Protein AF-A0A969JWC3-F1 (afdb_monomer_lite)

pLDDT: mean 72.1, std 17.72, range [30.73, 96.44]

Foldseek 3Di:
DAFLVNCVVQVDQFVLSVLVPDPQFDPWQSAQDPPPPPNNPGFTWTDGNNPDQQQEFEAEQNHGDAFPDADPVRRGTHRRRPPDHSVFFGDKDWAQPCQCVVPNDSQNRTYIYTYGDFPDAAKDKDWDWDADPPLRPFIKIKIKIKHKDADPVGIDIDMDMDMDTGDDDCVSCCVVVDQDFDQDPDVVTDGDRDDDPPDDDDDPPPDPDDDDDDDDDDDDD

Sequence (221 aa):
MITSADIQDLGAADVSEIIATLPWQSGSQTRATTFGGEGADGRNSVNLRNLGHGATLVLVNGKRQVASWYNPRGEASVNVNGLIPNIAIDRMEIVKDGASALYGSDAIAGVANFITKKDFEGFDVNYQFTTDEETQDGSANEVDLILGVQGDRGGIVASASFLERDEITIFDRYDRFGGSSVSGTGQPGRLIPRLAPGQVITWAAERIESWPTRGRSAWQR

Radius of gyration: 28.18 Å; chains: 1; bounding box: 95×50×74 Å

Structure (mmCIF, N/CA/C/O backbone):
data_AF-A0A969JWC3-F1
#
_entry.id   AF-A0A969JWC3-F1
#
loop_
_atom_site.group_PDB
_atom_site.id
_atom_site.type_symbol
_atom_site.label_atom_id
_atom_site.label_alt_id
_atom_site.label_comp_id
_atom_site.label_asym_id
_atom_site.label_entity_id
_atom_site.label_seq_id
_atom_site.pdbx_PDB_ins_code
_atom_site.Cartn_x
_atom_site.Cartn_y
_atom_site.Cartn_z
_atom_site.occupancy
_atom_site.B_iso_or_equiv
_atom_site.auth_seq_id
_atom_site.auth_comp_id
_atom_site.auth_asym_id
_atom_site.auth_atom_id
_atom_site.pdbx_PDB_model_num
ATOM 1 N N . MET A 1 1 ? -13.716 6.991 -3.517 1.00 79.69 1 MET A N 1
ATOM 2 C CA . MET A 1 1 ? -13.502 5.732 -2.782 1.00 79.69 1 MET A CA 1
ATOM 3 C C . MET A 1 1 ? -13.223 4.673 -3.821 1.00 79.69 1 MET A C 1
ATOM 5 O O . MET A 1 1 ? -13.829 4.758 -4.879 1.00 79.69 1 MET A O 1
ATOM 9 N N . ILE A 1 2 ? -12.294 3.769 -3.535 1.00 84.06 2 ILE A N 1
ATOM 10 C CA . ILE A 1 2 ? -12.018 2.582 -4.350 1.00 84.06 2 ILE A CA 1
ATOM 11 C C . ILE A 1 2 ? -12.297 1.372 -3.463 1.00 84.06 2 ILE A C 1
ATOM 13 O O . ILE A 1 2 ? -11.799 1.333 -2.338 1.00 84.06 2 ILE A O 1
ATOM 17 N N . THR A 1 3 ? -13.120 0.441 -3.932 1.00 86.44 3 THR A N 1
ATOM 18 C CA . THR A 1 3 ? -13.492 -0.788 -3.215 1.00 86.44 3 THR A CA 1
ATOM 19 C C . THR A 1 3 ? -12.593 -1.960 -3.592 1.00 86.44 3 THR A C 1
ATOM 21 O O . THR A 1 3 ? -11.905 -1.918 -4.603 1.00 86.44 3 THR A O 1
ATOM 24 N N . SER A 1 4 ? -12.612 -3.028 -2.801 1.00 82.12 4 SER A N 1
ATOM 25 C CA . SER A 1 4 ? -11.901 -4.275 -3.105 1.00 82.12 4 SER A CA 1
ATOM 26 C C . SER A 1 4 ? -12.317 -4.893 -4.441 1.00 82.12 4 SER A C 1
ATOM 28 O O . SER A 1 4 ? -11.454 -5.411 -5.141 1.00 82.12 4 SER A O 1
ATOM 30 N N . ALA A 1 5 ? -13.590 -4.781 -4.830 1.00 82.56 5 ALA A N 1
ATOM 31 C CA . ALA A 1 5 ? -14.054 -5.203 -6.151 1.00 82.56 5 ALA A CA 1
ATOM 32 C C . ALA A 1 5 ? -13.382 -4.387 -7.267 1.00 82.56 5 ALA A C 1
ATOM 34 O O . ALA A 1 5 ? -12.832 -4.968 -8.194 1.00 82.56 5 ALA A O 1
ATOM 35 N N . ASP A 1 6 ? -13.320 -3.057 -7.121 1.00 82.50 6 ASP A N 1
ATOM 36 C CA . ASP A 1 6 ? -12.621 -2.203 -8.089 1.00 82.50 6 ASP A CA 1
ATOM 37 C C . ASP A 1 6 ? -11.130 -2.564 -8.174 1.00 82.50 6 ASP A C 1
ATOM 39 O O . ASP A 1 6 ? -10.559 -2.548 -9.254 1.00 82.50 6 ASP A O 1
ATOM 43 N N . ILE A 1 7 ? -10.492 -2.896 -7.044 1.00 78.56 7 ILE A N 1
ATOM 44 C CA . ILE A 1 7 ? -9.072 -3.288 -6.982 1.00 78.56 7 ILE A CA 1
ATOM 45 C C . ILE A 1 7 ? -8.832 -4.607 -7.723 1.00 78.56 7 ILE A C 1
ATOM 47 O O . ILE A 1 7 ? -7.851 -4.725 -8.457 1.00 78.56 7 ILE A O 1
ATOM 51 N N . GLN A 1 8 ? -9.731 -5.577 -7.541 1.00 78.56 8 GLN A N 1
ATOM 52 C CA . GLN A 1 8 ? -9.686 -6.863 -8.234 1.00 78.56 8 GLN A CA 1
ATOM 53 C C . GLN A 1 8 ? -9.913 -6.697 -9.739 1.00 78.56 8 GLN A C 1
ATOM 55 O O . GLN A 1 8 ? -9.150 -7.251 -10.525 1.00 78.56 8 GLN A O 1
ATOM 60 N N . ASP A 1 9 ? -10.894 -5.884 -10.140 1.00 80.94 9 ASP A N 1
ATOM 61 C CA . ASP A 1 9 ? -11.182 -5.591 -11.550 1.00 80.94 9 ASP A CA 1
ATOM 62 C C . ASP A 1 9 ? -10.022 -4.858 -12.235 1.00 80.94 9 ASP A C 1
ATOM 64 O O . ASP A 1 9 ? -9.749 -5.070 -13.417 1.00 80.94 9 ASP A O 1
ATOM 68 N N . LEU A 1 10 ? -9.311 -4.008 -11.490 1.00 75.44 10 LEU A N 1
ATOM 69 C CA . LEU A 1 10 ? -8.128 -3.301 -11.974 1.00 75.44 10 LEU A CA 1
ATOM 70 C C . LEU A 1 10 ? -6.925 -4.234 -12.168 1.00 75.44 10 LEU A C 1
ATOM 72 O O . LEU A 1 10 ? -5.961 -3.843 -12.824 1.00 75.44 10 LEU A O 1
ATOM 76 N N . GLY A 1 11 ? -6.960 -5.437 -11.579 1.00 69.94 11 GLY A N 1
ATOM 77 C CA . GLY A 1 11 ? -5.842 -6.379 -11.574 1.00 69.94 11 GLY A CA 1
ATOM 78 C C . GLY A 1 11 ? -4.584 -5.800 -10.926 1.00 69.94 11 GLY A C 1
ATOM 79 O O . GLY A 1 11 ? -3.478 -6.208 -11.273 1.00 69.94 11 GLY A O 1
ATOM 80 N N . ALA A 1 12 ? -4.742 -4.818 -10.032 1.00 69.19 12 ALA A N 1
ATOM 81 C CA . ALA A 1 12 ? -3.625 -4.086 -9.455 1.00 69.19 12 ALA A CA 1
ATOM 82 C C . ALA A 1 12 ? -2.723 -5.032 -8.659 1.00 69.19 12 ALA A C 1
ATOM 84 O O . ALA A 1 12 ? -3.178 -5.644 -7.692 1.00 69.19 12 ALA A O 1
ATOM 85 N N . ALA A 1 13 ? -1.447 -5.107 -9.042 1.00 66.12 13 ALA A N 1
ATOM 86 C CA . ALA A 1 13 ? -0.487 -5.941 -8.324 1.00 66.12 13 ALA A CA 1
ATOM 87 C C . ALA A 1 13 ? -0.014 -5.312 -7.019 1.00 66.12 13 ALA A C 1
ATOM 89 O O . ALA A 1 13 ? 0.316 -5.988 -6.062 1.00 66.12 13 ALA A O 1
ATOM 90 N N . ASP A 1 14 ? -0.053 -3.991 -6.916 1.00 72.00 14 ASP A N 1
ATOM 91 C CA . ASP A 1 14 ? 0.322 -3.278 -5.702 1.00 72.00 14 ASP A CA 1
ATOM 92 C C . ASP A 1 14 ? -0.609 -2.080 -5.517 1.00 72.00 14 ASP A C 1
ATOM 94 O O . ASP A 1 14 ? -1.176 -1.525 -6.464 1.00 72.00 14 ASP A O 1
ATOM 98 N N . VAL A 1 15 ? -0.722 -1.631 -4.273 1.00 74.75 15 VAL A N 1
ATOM 99 C CA . VAL A 1 15 ? -1.395 -0.400 -3.878 1.00 74.75 15 VAL A CA 1
ATOM 100 C C . VAL A 1 15 ? -0.924 0.797 -4.712 1.00 74.75 15 VAL A C 1
ATOM 102 O O . VAL A 1 15 ? -1.704 1.711 -4.977 1.00 74.75 15 VAL A O 1
ATOM 105 N N . SER A 1 16 ? 0.332 0.789 -5.177 1.00 73.38 16 SER A N 1
ATOM 106 C CA . SER A 1 16 ? 0.893 1.778 -6.120 1.00 73.38 16 SER A CA 1
ATOM 107 C C . SER A 1 16 ? 0.068 1.925 -7.382 1.00 73.38 16 SER A C 1
ATOM 109 O O . SER A 1 16 ? -0.122 3.038 -7.862 1.00 73.38 16 SER A O 1
ATOM 111 N N . GLU A 1 17 ? -0.395 0.814 -7.936 1.00 74.94 17 GLU A N 1
ATOM 112 C CA . GLU A 1 17 ? -1.111 0.764 -9.199 1.00 74.94 17 GLU A CA 1
ATOM 113 C C . GLU A 1 17 ? -2.543 1.260 -9.020 1.00 74.94 17 GLU A C 1
ATOM 115 O O . GLU A 1 17 ? -3.021 2.074 -9.808 1.00 74.94 17 GLU A O 1
ATOM 120 N N . ILE A 1 18 ? -3.166 0.915 -7.890 1.00 77.88 18 ILE A N 1
ATOM 121 C CA . ILE A 1 18 ? -4.428 1.525 -7.455 1.00 77.88 18 ILE A CA 1
ATOM 122 C C . ILE A 1 18 ? -4.265 3.046 -7.355 1.00 77.88 18 ILE A C 1
ATOM 124 O O . ILE A 1 18 ? -5.074 3.803 -7.885 1.00 77.88 18 ILE A O 1
ATOM 128 N N . ILE A 1 19 ? -3.193 3.513 -6.709 1.00 78.94 19 ILE A N 1
ATOM 129 C CA . ILE A 1 19 ? -2.899 4.943 -6.595 1.00 78.94 19 ILE A CA 1
ATOM 130 C C . ILE A 1 19 ? -2.651 5.573 -7.972 1.00 78.94 19 ILE A C 1
ATOM 132 O O . ILE A 1 19 ? -3.089 6.698 -8.191 1.00 78.94 19 ILE A O 1
ATOM 136 N N . ALA A 1 20 ? -1.976 4.862 -8.882 1.00 76.38 20 ALA A N 1
ATOM 137 C CA . ALA A 1 20 ? -1.616 5.318 -10.225 1.00 76.38 20 ALA A CA 1
ATOM 138 C C . ALA A 1 20 ? -2.818 5.499 -11.167 1.00 76.38 20 ALA A C 1
ATOM 140 O O . ALA A 1 20 ? -2.718 6.200 -12.172 1.00 76.38 20 ALA A O 1
ATOM 141 N N . THR A 1 21 ? -3.941 4.844 -10.873 1.00 75.69 21 THR A N 1
ATOM 142 C CA . THR A 1 21 ? -5.172 4.979 -11.669 1.00 75.69 21 THR A CA 1
ATOM 143 C C . THR A 1 21 ? -6.070 6.114 -11.193 1.00 75.69 21 THR A C 1
ATOM 145 O O . THR A 1 21 ? -7.065 6.444 -11.842 1.00 75.69 21 THR A O 1
ATOM 148 N N . LEU A 1 22 ? -5.728 6.766 -10.080 1.00 78.38 22 LEU A N 1
ATOM 149 C CA . LEU A 1 22 ? -6.536 7.846 -9.542 1.00 78.38 22 LEU A CA 1
ATOM 150 C C . LEU A 1 22 ? -6.372 9.126 -10.372 1.00 78.38 22 LEU A C 1
ATOM 152 O O . LEU A 1 22 ? -5.276 9.676 -10.441 1.00 78.38 22 LEU A O 1
ATOM 156 N N . PRO A 1 23 ? -7.463 9.737 -10.864 1.00 73.38 23 PRO A N 1
ATOM 157 C CA . PRO A 1 23 ? -7.383 10.932 -11.715 1.00 73.38 23 PRO A CA 1
ATOM 158 C C . PRO A 1 23 ? -6.828 12.183 -11.007 1.00 73.38 23 PRO A C 1
ATOM 160 O O . PRO A 1 23 ? -6.552 13.195 -11.642 1.00 73.38 23 PRO A O 1
ATOM 163 N N . TRP A 1 24 ? -6.694 12.147 -9.680 1.00 67.88 24 TRP A N 1
ATOM 164 C CA . TRP A 1 24 ? -6.163 13.229 -8.838 1.00 67.88 24 TRP A CA 1
ATOM 165 C C . TRP A 1 24 ? -4.794 12.906 -8.223 1.00 67.88 24 TRP A C 1
ATOM 167 O O . TRP A 1 24 ? -4.250 13.726 -7.473 1.00 67.88 24 TRP A O 1
ATOM 177 N N . GLN A 1 25 ? -4.233 11.735 -8.525 1.00 74.12 25 GLN A N 1
ATOM 178 C CA . GLN A 1 25 ? -2.843 11.438 -8.219 1.00 74.12 25 GLN A CA 1
ATOM 179 C C . GLN A 1 25 ? -1.966 12.105 -9.280 1.00 74.12 25 GLN A C 1
ATOM 181 O O . GLN A 1 25 ? -2.120 11.909 -10.478 1.00 74.12 25 GLN A O 1
ATOM 186 N N . SER A 1 26 ? -1.037 12.933 -8.815 1.00 65.88 26 SER A N 1
ATOM 187 C CA . SER A 1 26 ? -0.045 13.586 -9.661 1.00 65.88 26 SER A CA 1
ATOM 188 C C . SER A 1 26 ? 1.232 13.667 -8.847 1.00 65.88 26 SER A C 1
ATOM 190 O O . SER A 1 26 ? 1.221 14.235 -7.760 1.00 65.88 26 SER A O 1
ATOM 192 N N . GLY A 1 27 ? 2.317 13.082 -9.349 1.00 61.38 27 GLY A N 1
ATOM 193 C CA . GLY A 1 27 ? 3.607 13.074 -8.652 1.00 61.38 27 GLY A CA 1
ATOM 194 C C . GLY A 1 27 ? 3.774 11.998 -7.573 1.00 61.38 27 GLY A C 1
ATOM 195 O O . GLY A 1 27 ? 4.763 12.055 -6.843 1.00 61.38 27 GLY A O 1
ATOM 196 N N . SER A 1 28 ? 2.845 11.037 -7.443 1.00 64.69 28 SER A N 1
ATOM 197 C CA . SER A 1 28 ? 3.071 9.829 -6.629 1.00 64.69 28 SER A CA 1
ATOM 198 C C . SER A 1 28 ? 4.213 9.013 -7.222 1.00 64.69 28 SER A C 1
ATOM 200 O O . SER A 1 28 ? 4.287 8.845 -8.441 1.00 64.69 28 SER A O 1
ATOM 202 N N . GLN A 1 29 ? 5.066 8.465 -6.365 1.00 64.81 29 GLN A N 1
ATOM 203 C CA . GLN A 1 29 ? 6.066 7.488 -6.782 1.00 64.81 29 GLN A CA 1
ATOM 204 C C . GLN A 1 29 ? 5.444 6.116 -6.651 1.00 64.81 29 GLN A C 1
ATOM 206 O O . GLN A 1 29 ? 5.064 5.743 -5.554 1.00 64.81 29 GLN A O 1
ATOM 211 N N . THR A 1 30 ? 5.288 5.409 -7.763 1.00 59.22 30 THR A N 1
ATOM 212 C CA . THR A 1 30 ? 4.570 4.127 -7.818 1.00 59.22 30 THR A CA 1
ATOM 213 C C . THR A 1 30 ? 5.436 2.998 -8.368 1.00 59.22 30 THR A C 1
ATOM 215 O O . THR A 1 30 ? 5.049 1.837 -8.298 1.00 59.22 30 THR A O 1
ATOM 218 N N . ARG A 1 31 ? 6.614 3.317 -8.919 1.00 59.44 31 ARG A N 1
ATOM 219 C CA . ARG A 1 31 ? 7.542 2.366 -9.542 1.00 59.44 31 ARG A CA 1
ATOM 220 C C . ARG A 1 31 ? 8.988 2.802 -9.300 1.00 59.44 31 ARG A C 1
ATOM 222 O O . ARG A 1 31 ? 9.262 3.997 -9.202 1.00 59.44 31 ARG A O 1
ATOM 229 N N . ALA A 1 32 ? 9.902 1.832 -9.241 1.00 57.94 32 ALA A N 1
ATOM 230 C CA . ALA A 1 32 ? 11.337 2.096 -9.299 1.00 57.94 32 ALA A CA 1
ATOM 231 C C . ALA A 1 32 ? 11.694 2.714 -10.658 1.00 57.94 32 ALA A C 1
ATOM 233 O O . ALA A 1 32 ? 11.134 2.335 -11.688 1.00 57.94 32 ALA A O 1
ATOM 234 N N . THR A 1 33 ? 12.619 3.670 -10.674 1.00 57.94 33 THR A N 1
ATOM 235 C CA . THR A 1 33 ? 13.067 4.312 -11.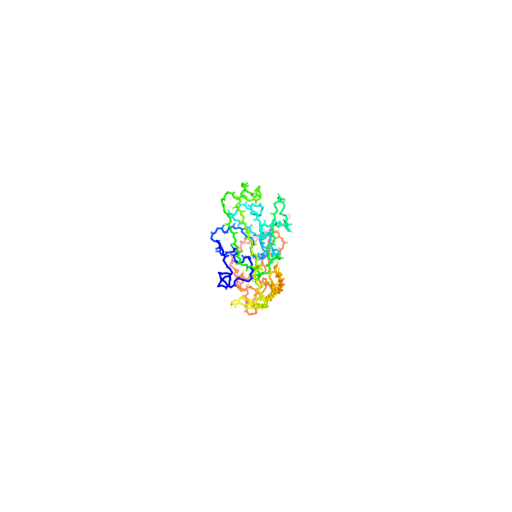916 1.00 57.94 33 THR A CA 1
ATOM 236 C C . THR A 1 33 ? 14.555 4.624 -11.834 1.00 57.94 33 THR A C 1
ATOM 238 O O . THR A 1 33 ? 14.984 5.435 -11.014 1.00 57.94 33 THR A O 1
ATOM 241 N N . THR A 1 34 ? 15.336 4.027 -12.734 1.00 50.50 34 THR A N 1
ATOM 242 C CA . THR A 1 34 ? 16.807 4.097 -12.776 1.00 50.50 34 THR A CA 1
ATOM 243 C C . THR A 1 34 ? 17.355 5.515 -12.988 1.00 50.50 34 THR A C 1
ATOM 245 O O . THR A 1 34 ? 18.485 5.803 -12.608 1.00 50.50 34 THR A O 1
ATOM 248 N N . PHE A 1 35 ? 16.552 6.433 -13.536 1.00 54.03 35 PHE A N 1
ATOM 249 C CA . PHE A 1 35 ? 16.935 7.833 -13.777 1.00 54.03 35 PHE A CA 1
ATOM 250 C C . PHE A 1 35 ? 16.063 8.841 -13.008 1.00 54.03 35 PHE A C 1
ATOM 252 O O . PHE A 1 35 ? 16.106 10.037 -13.283 1.00 54.03 35 PHE A O 1
ATOM 259 N N . GLY A 1 36 ? 15.265 8.366 -12.044 1.00 53.88 36 GLY A N 1
ATOM 260 C CA . GLY A 1 36 ? 14.250 9.171 -11.349 1.00 53.88 36 GLY A CA 1
ATOM 261 C C . GLY A 1 36 ? 14.780 10.045 -10.213 1.00 53.88 36 GLY A C 1
ATOM 262 O O . GLY A 1 36 ? 14.036 10.869 -9.689 1.00 53.88 36 GLY A O 1
ATOM 263 N N . GLY A 1 37 ? 16.049 9.883 -9.827 1.00 61.91 37 GLY A N 1
ATOM 264 C CA . GLY A 1 37 ? 16.606 10.534 -8.642 1.00 61.91 37 GLY A CA 1
ATOM 265 C C . GLY A 1 37 ? 16.005 9.964 -7.352 1.00 61.91 37 GLY A C 1
ATOM 266 O O . GLY A 1 37 ? 15.996 8.751 -7.153 1.00 61.91 37 GLY A O 1
ATOM 267 N N . GLU A 1 38 ? 15.514 10.836 -6.470 1.00 54.25 38 GLU A N 1
ATOM 268 C CA . GLU A 1 38 ? 14.783 10.466 -5.247 1.00 54.25 38 GLU A CA 1
ATOM 269 C C . GLU A 1 38 ? 13.650 9.474 -5.580 1.00 54.25 38 GLU A C 1
ATOM 271 O O . GLU A 1 38 ? 12.780 9.808 -6.377 1.00 54.25 38 GLU A O 1
ATOM 276 N N . GLY A 1 39 ? 13.634 8.268 -4.996 1.00 53.38 39 GLY A N 1
ATOM 277 C CA . GLY A 1 39 ? 12.604 7.238 -5.252 1.00 53.38 39 GLY A CA 1
ATOM 278 C C . GLY A 1 39 ? 12.950 6.183 -6.313 1.00 53.38 39 GLY A C 1
ATOM 279 O O . GLY A 1 39 ? 12.112 5.347 -6.649 1.00 53.38 39 GLY A O 1
ATOM 280 N N . ALA A 1 40 ? 14.187 6.176 -6.822 1.00 57.12 40 ALA A N 1
ATOM 281 C CA . ALA A 1 40 ? 14.701 5.147 -7.734 1.00 57.12 40 ALA A CA 1
ATOM 282 C C . ALA A 1 40 ? 14.731 3.722 -7.143 1.00 57.12 40 ALA A C 1
ATOM 284 O O . ALA A 1 40 ? 14.942 2.756 -7.867 1.00 57.12 40 ALA A O 1
ATOM 285 N N . ASP A 1 41 ? 14.513 3.583 -5.842 1.00 61.38 41 ASP A N 1
ATOM 286 C CA . ASP A 1 41 ? 14.702 2.359 -5.072 1.00 61.38 41 ASP A CA 1
ATOM 287 C C . ASP A 1 41 ? 13.405 1.566 -4.829 1.00 61.38 41 ASP A C 1
ATOM 289 O O . ASP A 1 41 ? 13.333 0.724 -3.939 1.00 61.38 41 ASP A O 1
ATOM 293 N N . GLY A 1 42 ? 12.365 1.836 -5.623 1.00 63.91 42 GLY A N 1
ATOM 294 C CA . GLY A 1 42 ? 11.119 1.063 -5.604 1.00 63.91 42 GLY A CA 1
ATOM 295 C C . GLY A 1 42 ? 10.166 1.413 -4.465 1.00 63.91 42 GLY A C 1
ATOM 296 O O . GLY A 1 42 ? 9.224 0.669 -4.205 1.00 63.91 42 GLY A O 1
ATOM 297 N N . ARG A 1 43 ? 10.371 2.551 -3.793 1.00 72.00 43 ARG A N 1
ATOM 298 C CA . ARG A 1 43 ? 9.428 3.056 -2.789 1.00 72.00 43 ARG A CA 1
ATOM 299 C C . ARG A 1 43 ? 8.146 3.544 -3.447 1.00 72.00 43 ARG A C 1
ATOM 301 O O . ARG A 1 43 ? 8.177 4.245 -4.458 1.00 72.00 43 ARG A O 1
ATOM 308 N N . ASN A 1 44 ? 7.027 3.242 -2.800 1.00 75.38 44 ASN A N 1
ATOM 309 C CA . ASN A 1 44 ? 5.721 3.683 -3.244 1.00 75.38 44 ASN A CA 1
ATOM 310 C C . ASN A 1 44 ? 5.144 4.724 -2.279 1.00 75.38 44 ASN A C 1
ATOM 312 O O . ASN A 1 44 ? 4.819 4.387 -1.144 1.00 75.38 44 ASN A O 1
ATOM 316 N N . SER A 1 45 ? 5.022 5.979 -2.705 1.00 78.25 45 SER A N 1
ATOM 317 C CA . SER A 1 45 ? 4.501 7.066 -1.870 1.00 78.25 45 SER A CA 1
ATOM 318 C C . SER A 1 45 ? 3.347 7.798 -2.545 1.00 78.25 45 SER A C 1
ATOM 320 O O . SER A 1 45 ? 3.355 8.065 -3.750 1.00 78.25 45 SER A O 1
ATOM 322 N N . VAL A 1 46 ? 2.340 8.144 -1.741 1.00 80.38 46 VAL A N 1
ATOM 323 C CA . VAL A 1 46 ? 1.155 8.869 -2.206 1.00 80.38 46 VAL A CA 1
ATOM 324 C C . VAL A 1 46 ? 1.449 10.364 -2.237 1.00 80.38 46 VAL A C 1
ATOM 326 O O . VAL A 1 46 ? 1.767 10.955 -1.211 1.00 80.38 46 VAL A O 1
ATOM 329 N N . ASN A 1 47 ? 1.277 10.990 -3.397 1.00 80.69 47 ASN A N 1
ATOM 330 C CA . ASN A 1 47 ? 1.328 12.436 -3.558 1.00 80.69 47 ASN A CA 1
ATOM 331 C C . ASN A 1 47 ? 0.114 12.888 -4.376 1.00 80.69 47 ASN A C 1
ATOM 333 O O . ASN A 1 47 ? -0.032 12.597 -5.567 1.00 80.69 47 ASN A O 1
ATOM 337 N N . LEU A 1 48 ? -0.805 13.574 -3.705 1.00 81.00 48 LEU A N 1
ATOM 338 C CA . LEU A 1 48 ? -1.998 14.120 -4.334 1.00 81.00 48 LEU A CA 1
ATOM 339 C C . LEU A 1 48 ? -1.679 15.514 -4.888 1.00 81.00 48 LEU A C 1
ATOM 341 O O . LEU A 1 48 ? -1.113 16.354 -4.193 1.00 81.00 48 LEU A O 1
ATOM 345 N N . ARG A 1 49 ? -2.074 15.785 -6.140 1.00 79.25 49 ARG A N 1
ATOM 346 C CA . ARG A 1 49 ? -1.922 17.109 -6.786 1.00 79.25 49 ARG A CA 1
ATOM 347 C C . ARG A 1 49 ? -0.476 17.642 -6.887 1.00 79.25 49 ARG A C 1
ATOM 349 O O . ARG A 1 49 ? -0.294 18.836 -7.103 1.00 79.25 49 ARG A O 1
ATOM 356 N N . ASN A 1 50 ? 0.536 16.780 -6.779 1.00 79.75 50 ASN A N 1
ATOM 357 C CA . ASN A 1 50 ? 1.956 17.123 -6.919 1.00 79.75 50 ASN A CA 1
ATOM 358 C C . ASN A 1 50 ? 2.447 18.193 -5.926 1.00 79.75 50 ASN A C 1
ATOM 360 O O . ASN A 1 50 ? 3.287 19.025 -6.262 1.00 79.75 50 ASN A O 1
ATOM 364 N N . LEU A 1 51 ? 1.909 18.188 -4.706 1.00 76.19 51 LEU A N 1
ATOM 365 C CA . LEU A 1 51 ? 2.261 19.163 -3.666 1.00 76.19 51 LEU A CA 1
ATOM 366 C C . LEU A 1 51 ? 3.462 18.732 -2.809 1.00 76.19 51 LEU A C 1
ATOM 368 O O . LEU A 1 51 ? 3.917 19.509 -1.976 1.00 76.19 51 LEU A O 1
ATOM 372 N N . GLY A 1 52 ? 3.986 17.526 -3.041 1.00 75.50 52 GLY A N 1
ATOM 373 C CA . GLY A 1 52 ? 5.186 16.993 -2.397 1.00 75.50 52 GLY A CA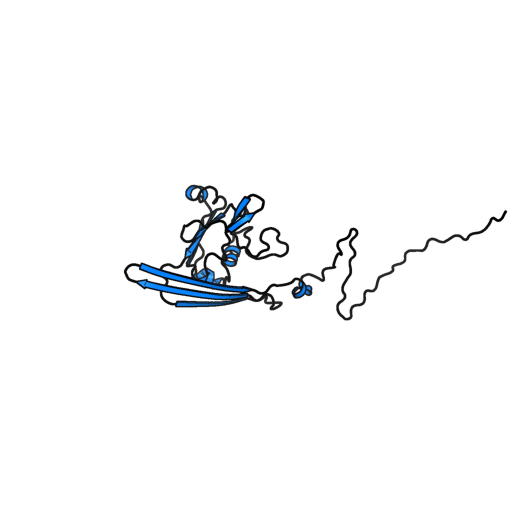 1
ATOM 374 C C . GLY A 1 52 ? 4.885 15.772 -1.532 1.00 75.50 52 GLY A C 1
ATOM 375 O O . GLY A 1 52 ? 3.748 15.545 -1.113 1.00 75.50 52 GLY A O 1
ATOM 376 N N . HIS A 1 53 ? 5.913 14.969 -1.256 1.00 71.25 53 HIS A N 1
ATOM 377 C CA . HIS A 1 53 ? 5.764 13.672 -0.586 1.00 71.25 53 HIS A CA 1
ATOM 378 C C . HIS A 1 53 ? 5.301 13.779 0.873 1.00 71.25 53 HIS A C 1
ATOM 380 O O . HIS A 1 53 ? 4.673 12.850 1.371 1.00 71.25 53 HIS A O 1
ATOM 386 N N . GLY A 1 54 ? 5.552 14.918 1.527 1.00 75.81 54 GLY A N 1
ATOM 387 C CA . GLY A 1 54 ? 5.089 15.214 2.890 1.00 75.81 54 GLY A CA 1
ATOM 388 C C . GLY A 1 54 ? 3.728 15.903 2.980 1.00 75.81 54 GLY A C 1
ATOM 389 O O . GLY A 1 54 ? 3.269 16.188 4.081 1.00 75.81 54 GLY A O 1
ATOM 390 N N . ALA A 1 55 ? 3.080 16.196 1.848 1.00 84.69 55 ALA A N 1
ATOM 391 C CA . ALA A 1 55 ? 1.809 16.919 1.832 1.00 84.69 55 ALA A CA 1
ATOM 392 C C . ALA A 1 55 ? 0.577 15.997 1.903 1.00 84.69 55 ALA A C 1
ATOM 394 O O . ALA A 1 55 ? -0.543 16.496 2.036 1.00 84.69 55 ALA A O 1
ATOM 395 N N . THR A 1 56 ? 0.756 14.677 1.777 1.00 86.62 56 THR A N 1
ATOM 396 C CA . THR A 1 56 ? -0.330 13.688 1.853 1.00 86.62 56 THR A CA 1
ATOM 397 C C . THR A 1 56 ? -0.151 12.800 3.077 1.00 86.62 56 THR A C 1
ATOM 399 O O . THR A 1 56 ? 0.851 12.100 3.206 1.00 86.62 56 THR A O 1
ATOM 402 N N . LEU A 1 57 ? -1.159 12.761 3.946 1.00 87.88 57 LEU A N 1
ATOM 403 C CA . LEU A 1 57 ? -1.136 11.894 5.119 1.00 87.88 57 LEU A CA 1
ATOM 404 C C . LEU A 1 57 ? -1.658 10.494 4.777 1.00 87.88 57 LEU A C 1
ATOM 406 O O . LEU A 1 57 ? -2.789 10.343 4.310 1.00 87.88 57 LEU A O 1
ATOM 410 N N . VAL A 1 58 ? -0.861 9.467 5.080 1.00 89.38 58 VAL A N 1
ATOM 411 C CA . VAL A 1 58 ? -1.254 8.059 4.935 1.00 89.38 58 VAL A CA 1
ATOM 412 C C . VAL A 1 58 ? -1.767 7.499 6.261 1.00 89.38 58 VAL A C 1
ATOM 414 O O . VAL A 1 58 ? -1.093 7.566 7.295 1.00 89.38 58 VAL A O 1
ATOM 417 N N . LEU A 1 59 ? -2.964 6.917 6.219 1.00 91.06 59 LEU A N 1
ATOM 418 C CA . LEU A 1 59 ? -3.617 6.250 7.338 1.00 91.06 59 LEU A CA 1
ATOM 419 C C . LEU A 1 59 ? -3.888 4.780 7.008 1.00 91.06 59 LEU A C 1
ATOM 421 O O . LEU A 1 59 ? -4.224 4.437 5.877 1.00 91.06 59 LEU A O 1
ATOM 425 N N . VAL A 1 60 ? -3.814 3.930 8.029 1.00 91.44 60 VAL A N 1
ATOM 426 C CA . VAL A 1 60 ? -4.303 2.547 7.983 1.00 91.44 60 VAL A CA 1
ATOM 427 C C . VAL A 1 60 ? -5.326 2.380 9.086 1.00 91.44 60 VAL A C 1
ATOM 429 O O . VAL A 1 60 ? -5.016 2.593 10.261 1.00 91.44 60 VAL A O 1
ATOM 432 N N . ASN A 1 61 ? -6.561 2.041 8.722 1.00 91.88 61 ASN A N 1
ATOM 433 C CA . ASN A 1 61 ? -7.689 1.969 9.650 1.00 91.88 61 ASN A CA 1
ATOM 434 C C . ASN A 1 61 ? -7.825 3.243 10.511 1.00 91.88 61 ASN A C 1
ATOM 436 O O . ASN A 1 61 ? -8.085 3.169 11.714 1.00 91.88 61 ASN A O 1
ATOM 440 N N . GLY A 1 62 ? -7.588 4.416 9.910 1.00 90.12 62 GLY A N 1
ATOM 441 C CA . GLY A 1 62 ? -7.617 5.714 10.591 1.00 90.12 62 GLY A CA 1
ATOM 442 C C . GLY A 1 62 ? -6.398 6.034 11.469 1.00 90.12 62 GLY A C 1
ATOM 443 O O . GLY A 1 62 ? -6.352 7.108 12.067 1.00 90.12 62 GLY A O 1
ATOM 444 N N . LYS A 1 63 ? -5.396 5.149 11.554 1.00 90.50 63 LYS A N 1
ATOM 445 C CA . LYS A 1 63 ? -4.160 5.374 12.319 1.00 90.50 63 LYS A CA 1
ATOM 446 C C . LYS A 1 63 ? -3.034 5.865 11.418 1.00 90.50 63 LYS A C 1
ATOM 448 O O . LYS A 1 63 ? -2.773 5.270 10.371 1.00 90.50 63 LYS A O 1
ATOM 453 N N . ARG A 1 64 ? -2.338 6.917 11.854 1.00 90.50 64 ARG A N 1
ATOM 454 C CA . ARG A 1 64 ? -1.192 7.482 11.129 1.00 90.50 64 ARG A CA 1
ATOM 455 C C . ARG A 1 64 ? -0.062 6.479 11.016 1.00 90.50 64 ARG A C 1
ATOM 457 O O . ARG A 1 64 ? 0.291 5.841 12.005 1.00 90.50 64 ARG A O 1
ATOM 464 N N . GLN A 1 65 ? 0.501 6.392 9.821 1.00 89.75 65 GLN A N 1
ATOM 465 C CA . GLN A 1 65 ? 1.691 5.596 9.573 1.00 89.75 65 GLN A CA 1
ATOM 466 C C . GLN A 1 65 ? 2.947 6.423 9.807 1.00 89.75 65 GLN A C 1
ATOM 468 O O . GLN A 1 65 ? 2.958 7.640 9.613 1.00 89.75 65 GLN A O 1
ATOM 473 N N . VAL A 1 66 ? 3.996 5.748 10.266 1.00 84.81 66 VAL A N 1
ATOM 474 C CA . VAL A 1 66 ? 5.303 6.368 10.480 1.00 84.81 66 VAL A CA 1
ATOM 475 C C . VAL A 1 66 ? 5.976 6.548 9.128 1.00 84.81 66 VAL A C 1
ATOM 477 O O . VAL A 1 66 ? 5.905 5.672 8.267 1.00 84.81 66 VAL A O 1
ATOM 480 N N . ALA A 1 67 ? 6.632 7.690 8.948 1.00 82.44 67 ALA A N 1
ATOM 481 C CA . ALA A 1 67 ? 7.428 7.945 7.764 1.00 82.44 67 ALA A CA 1
ATOM 482 C C . ALA A 1 67 ? 8.529 6.888 7.630 1.00 82.44 67 ALA A C 1
ATOM 484 O O . ALA A 1 67 ? 9.330 6.689 8.543 1.00 82.44 67 ALA A O 1
ATOM 485 N N . SER A 1 68 ? 8.573 6.220 6.484 1.00 78.69 68 SER A N 1
ATOM 486 C CA . SER A 1 68 ? 9.618 5.248 6.158 1.00 78.69 68 SER A CA 1
ATOM 487 C C . SER A 1 68 ? 10.809 5.899 5.454 1.00 78.69 68 SER A C 1
ATOM 489 O O . SER A 1 68 ? 11.829 5.248 5.247 1.00 78.69 68 SER A O 1
ATOM 491 N N . TRP A 1 69 ? 10.673 7.160 5.030 1.00 77.88 69 TRP A N 1
ATOM 492 C CA . TRP A 1 69 ? 11.692 7.895 4.288 1.00 77.88 69 TRP A CA 1
ATOM 493 C C . TRP A 1 69 ? 11.564 9.407 4.487 1.00 77.88 69 TRP A C 1
ATOM 495 O O . TRP A 1 69 ? 10.457 9.924 4.647 1.00 77.88 69 TRP A O 1
ATOM 505 N N . TYR A 1 70 ? 12.701 10.099 4.406 1.00 78.12 70 TYR A N 1
ATOM 506 C CA . TYR A 1 70 ? 12.795 11.554 4.373 1.00 78.12 70 TYR A CA 1
ATOM 507 C C . TYR A 1 70 ? 13.632 11.971 3.171 1.00 78.12 70 TYR A C 1
ATOM 509 O O . TYR A 1 70 ? 14.740 11.467 2.995 1.00 78.12 70 TYR A O 1
ATOM 517 N N . ASN A 1 71 ? 13.132 12.905 2.364 1.00 75.75 71 ASN A N 1
ATOM 518 C CA . ASN A 1 71 ? 13.934 13.458 1.277 1.00 75.75 71 ASN A CA 1
ATOM 519 C C . ASN A 1 71 ? 15.013 14.431 1.818 1.00 75.75 71 ASN A C 1
ATOM 521 O O . ASN A 1 71 ? 14.935 14.869 2.972 1.00 75.75 71 ASN A O 1
ATOM 525 N N . PRO A 1 72 ? 15.995 14.854 0.998 1.00 71.81 72 PRO A N 1
ATOM 526 C CA . PRO A 1 72 ? 17.029 15.812 1.407 1.00 71.81 72 PRO A CA 1
ATOM 527 C C . PRO A 1 72 ? 16.507 17.184 1.863 1.00 71.81 72 PRO A C 1
ATOM 529 O O . PRO A 1 72 ? 17.271 17.979 2.406 1.00 71.81 72 PRO A O 1
ATOM 532 N N . ARG A 1 73 ? 15.222 17.486 1.632 1.00 75.38 73 ARG A N 1
ATOM 533 C CA . ARG A 1 73 ? 14.540 18.714 2.073 1.00 75.38 73 ARG A CA 1
ATOM 534 C C . ARG A 1 73 ? 13.816 18.540 3.415 1.00 75.38 73 ARG A C 1
ATOM 536 O O . ARG A 1 73 ? 13.224 19.497 3.901 1.00 75.38 73 ARG A O 1
ATOM 543 N N . GLY A 1 74 ? 13.880 17.350 4.017 1.00 72.69 74 GLY A N 1
ATOM 544 C CA . GLY A 1 74 ? 13.239 17.020 5.290 1.00 72.69 74 GLY A CA 1
ATOM 545 C C . GLY A 1 74 ? 11.765 16.628 5.175 1.00 72.69 74 GLY A C 1
ATOM 546 O O . GLY A 1 74 ? 11.101 16.479 6.199 1.00 72.69 74 GLY A O 1
ATOM 547 N N . GLU A 1 75 ? 11.237 16.446 3.964 1.00 75.69 75 GLU A N 1
ATOM 548 C CA . GLU A 1 75 ? 9.856 16.010 3.759 1.00 75.69 75 GLU A CA 1
ATOM 549 C C . GLU A 1 75 ? 9.745 14.503 4.000 1.00 75.69 75 GLU A C 1
ATOM 551 O O . GLU A 1 75 ? 10.474 13.704 3.407 1.00 75.69 75 GLU A O 1
ATOM 556 N N . ALA A 1 76 ? 8.821 14.130 4.879 1.00 80.75 76 ALA A N 1
ATOM 557 C CA . ALA A 1 76 ? 8.546 12.758 5.271 1.00 80.75 76 ALA A CA 1
ATOM 558 C C . ALA A 1 76 ? 7.626 12.058 4.262 1.00 80.75 76 ALA A C 1
ATOM 560 O O . ALA A 1 76 ? 6.696 12.672 3.753 1.00 80.75 76 ALA A O 1
ATOM 561 N N . SER A 1 77 ? 7.828 10.766 4.015 1.00 79.56 77 SER A N 1
ATOM 562 C CA . SER A 1 77 ? 6.939 9.961 3.169 1.00 79.56 77 SER A CA 1
ATOM 563 C C . SER A 1 77 ? 6.771 8.545 3.711 1.00 79.56 77 SER A C 1
ATOM 565 O O . SER A 1 77 ? 7.638 8.021 4.416 1.00 79.56 77 SER A O 1
ATOM 567 N N . VAL A 1 78 ? 5.634 7.933 3.391 1.00 83.31 78 VAL A N 1
ATOM 568 C CA . VAL A 1 78 ? 5.281 6.574 3.809 1.00 83.31 78 VAL A CA 1
ATOM 569 C C . VAL A 1 78 ? 5.327 5.663 2.590 1.00 83.31 78 VAL A C 1
ATOM 571 O O . VAL A 1 78 ? 4.642 5.930 1.604 1.00 83.31 78 VAL A O 1
ATOM 574 N N . ASN A 1 79 ? 6.120 4.595 2.672 1.00 81.44 79 ASN A N 1
ATOM 575 C CA . ASN A 1 79 ? 6.138 3.528 1.684 1.00 81.44 79 ASN A CA 1
ATOM 576 C C . ASN A 1 79 ? 4.923 2.625 1.904 1.00 81.44 79 ASN A C 1
ATOM 578 O O . ASN A 1 79 ? 4.860 1.932 2.916 1.00 81.44 79 ASN A O 1
ATOM 582 N N . VAL A 1 80 ? 3.967 2.638 0.979 1.00 80.25 80 VAL A N 1
ATOM 583 C CA . VAL A 1 80 ? 2.702 1.906 1.140 1.00 80.25 80 VAL A CA 1
ATOM 584 C C . VAL A 1 80 ? 2.750 0.455 0.660 1.00 80.25 80 VAL A C 1
ATOM 586 O O . VAL A 1 80 ? 1.952 -0.340 1.142 1.00 80.25 80 VAL A O 1
ATOM 589 N N . ASN A 1 81 ? 3.713 0.089 -0.195 1.00 76.12 81 ASN A N 1
ATOM 590 C CA . ASN A 1 81 ? 3.860 -1.274 -0.734 1.00 76.12 81 ASN A CA 1
ATOM 591 C C . ASN A 1 81 ? 4.125 -2.311 0.385 1.00 76.12 81 ASN A C 1
ATOM 593 O O . ASN A 1 81 ? 3.585 -3.408 0.367 1.00 76.12 81 ASN A O 1
ATOM 597 N N . GLY A 1 82 ? 4.869 -1.933 1.432 1.00 72.25 82 GLY A N 1
ATOM 598 C CA . GLY A 1 82 ? 5.184 -2.828 2.556 1.00 72.25 82 GLY A CA 1
ATOM 599 C C . GLY A 1 82 ? 4.217 -2.775 3.744 1.00 72.25 82 GLY A C 1
ATOM 600 O O . GLY A 1 82 ? 4.493 -3.403 4.765 1.00 72.25 82 GLY A O 1
ATOM 601 N N . LEU A 1 83 ? 3.138 -1.984 3.682 1.00 79.75 83 LEU A N 1
ATOM 602 C CA . LEU A 1 83 ? 2.270 -1.764 4.847 1.00 79.75 83 LEU A CA 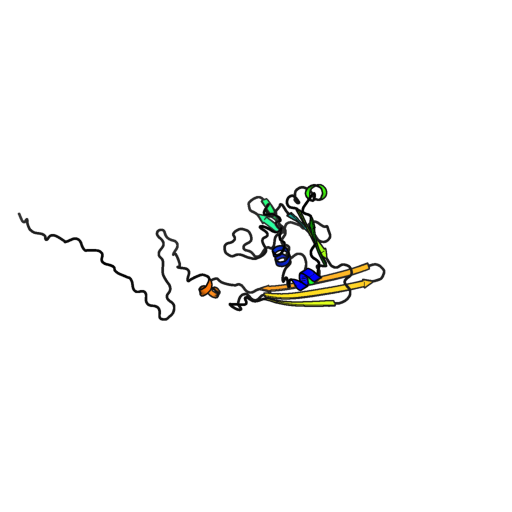1
ATOM 603 C C . LEU A 1 83 ? 1.133 -2.777 4.970 1.00 79.75 83 LEU A C 1
ATOM 605 O O . LEU A 1 83 ? 0.794 -3.171 6.087 1.00 79.75 83 LEU A O 1
ATOM 609 N N . ILE A 1 84 ? 0.486 -3.127 3.858 1.00 86.00 84 ILE A N 1
ATOM 610 C CA . ILE A 1 84 ? -0.717 -3.964 3.852 1.00 86.00 84 ILE A CA 1
ATOM 611 C C . ILE A 1 84 ? -0.733 -4.795 2.561 1.00 86.00 84 ILE A C 1
ATOM 613 O O . ILE A 1 84 ? -0.721 -4.194 1.489 1.00 86.00 84 ILE A O 1
ATOM 617 N N . PRO A 1 85 ? -0.838 -6.134 2.645 1.00 86.19 85 PRO A N 1
ATOM 618 C CA . PRO A 1 85 ? -1.128 -6.982 1.489 1.00 86.19 85 PRO A CA 1
ATOM 619 C C . PRO A 1 85 ? -2.433 -6.577 0.794 1.00 86.19 85 PRO A C 1
ATOM 621 O O . PRO A 1 85 ? -3.444 -6.364 1.472 1.00 86.19 85 PRO A O 1
ATOM 624 N N . ASN A 1 86 ? -2.464 -6.547 -0.541 1.00 84.75 86 ASN A N 1
ATOM 625 C CA . ASN A 1 86 ? -3.659 -6.149 -1.300 1.00 84.75 86 ASN A CA 1
ATOM 626 C C . ASN A 1 86 ? -4.888 -6.994 -0.944 1.00 84.75 86 ASN A C 1
ATOM 628 O O . ASN A 1 86 ? -5.986 -6.460 -0.788 1.00 84.75 86 ASN A O 1
ATOM 632 N N . ILE A 1 87 ? -4.696 -8.300 -0.724 1.00 87.12 87 ILE A N 1
ATOM 633 C CA . ILE A 1 87 ? -5.765 -9.240 -0.353 1.00 87.12 87 ILE A CA 1
ATOM 634 C C . ILE A 1 87 ? -6.516 -8.833 0.930 1.00 87.12 87 ILE A C 1
ATOM 636 O O . ILE A 1 87 ? -7.702 -9.147 1.103 1.00 87.12 87 ILE A O 1
ATOM 640 N N . ALA A 1 88 ? -5.836 -8.105 1.822 1.00 90.56 88 ALA A N 1
ATOM 641 C CA . ALA A 1 88 ? -6.357 -7.638 3.100 1.00 90.56 88 ALA A CA 1
ATOM 642 C C . ALA A 1 88 ? -7.015 -6.259 3.022 1.00 90.56 88 ALA A C 1
ATOM 644 O O . ALA A 1 88 ? -7.644 -5.837 3.996 1.00 90.56 88 ALA A O 1
ATOM 645 N N . ILE A 1 89 ? -6.903 -5.557 1.893 1.00 89.88 89 ILE A N 1
ATOM 646 C CA . ILE A 1 89 ? -7.535 -4.257 1.682 1.00 89.88 89 ILE A CA 1
ATOM 647 C C . ILE A 1 89 ? -9.017 -4.473 1.372 1.00 89.88 89 ILE A C 1
ATOM 649 O O . ILE A 1 89 ? -9.398 -5.221 0.476 1.00 89.88 89 ILE A O 1
ATOM 653 N N . ASP A 1 90 ? -9.871 -3.803 2.138 1.00 90.94 90 ASP A N 1
ATOM 654 C CA . ASP A 1 90 ? -11.302 -3.718 1.852 1.00 90.94 90 ASP A CA 1
ATOM 655 C C . ASP A 1 90 ? -11.594 -2.540 0.920 1.00 90.94 90 ASP A C 1
ATOM 657 O O . ASP A 1 90 ? -12.327 -2.664 -0.058 1.00 90.94 90 ASP A O 1
ATOM 661 N N . ARG A 1 91 ? -11.003 -1.378 1.218 1.00 89.31 91 ARG A N 1
ATOM 662 C CA . ARG A 1 91 ? -11.170 -0.162 0.416 1.00 89.31 91 ARG A CA 1
ATOM 663 C C . ARG A 1 91 ? -10.107 0.888 0.712 1.00 89.31 91 ARG A C 1
ATOM 665 O O . ARG A 1 91 ? -9.522 0.923 1.795 1.00 89.31 91 ARG A O 1
ATOM 672 N N . MET A 1 92 ? -9.954 1.814 -0.230 1.00 90.00 92 MET A N 1
ATOM 673 C CA . MET A 1 92 ? -9.177 3.039 -0.082 1.00 90.00 92 MET A CA 1
ATOM 674 C C . MET A 1 92 ? -10.100 4.266 -0.089 1.00 90.00 92 MET A C 1
ATOM 676 O O . MET A 1 92 ? -10.879 4.513 -1.020 1.00 90.00 92 MET A O 1
ATOM 680 N N . GLU A 1 93 ? -9.984 5.074 0.958 1.00 89.88 93 GLU A N 1
ATOM 681 C CA . GLU A 1 93 ? -10.686 6.342 1.118 1.00 89.88 93 GLU A CA 1
ATOM 682 C C . GLU A 1 93 ? -9.716 7.502 0.899 1.00 89.88 93 GLU A C 1
ATOM 684 O O . GLU A 1 93 ? -8.596 7.502 1.405 1.00 89.88 93 GLU A O 1
ATOM 689 N N . ILE A 1 94 ? -10.148 8.508 0.137 1.00 88.75 94 ILE A N 1
ATOM 690 C CA . ILE A 1 94 ? -9.329 9.683 -0.164 1.00 88.75 94 ILE A CA 1
ATOM 691 C C . ILE A 1 94 ? -10.114 10.928 0.195 1.00 88.75 94 ILE A C 1
ATOM 693 O O . ILE A 1 94 ? -11.171 11.189 -0.386 1.00 88.75 94 ILE A O 1
ATOM 697 N N . VAL A 1 95 ? -9.569 11.706 1.125 1.00 88.69 95 VAL A N 1
ATOM 698 C CA . VAL A 1 95 ? -10.143 12.976 1.568 1.00 88.69 95 VAL A CA 1
ATOM 699 C C . VAL A 1 95 ? -9.290 14.104 1.011 1.00 88.69 95 VAL A C 1
ATOM 701 O O . VAL A 1 95 ? -8.107 14.208 1.320 1.00 88.69 95 VAL A O 1
ATOM 704 N N . LYS A 1 96 ? -9.893 14.934 0.160 1.00 81.94 96 LYS A N 1
ATOM 705 C CA . LYS A 1 96 ? -9.192 15.979 -0.604 1.00 81.94 96 LYS A CA 1
ATOM 706 C C . LYS A 1 96 ? -9.360 17.382 -0.027 1.00 81.94 96 LYS A C 1
ATOM 708 O O . LYS A 1 96 ? -8.532 18.239 -0.321 1.00 81.94 96 LYS A O 1
ATOM 713 N N . ASP A 1 97 ? -10.409 17.592 0.769 1.00 79.81 97 ASP A N 1
ATOM 714 C CA . ASP A 1 97 ? -10.836 18.906 1.248 1.00 79.81 97 ASP A CA 1
ATOM 715 C C . ASP A 1 97 ? -11.009 18.876 2.770 1.00 79.81 97 ASP A C 1
ATOM 717 O O . ASP A 1 97 ? -11.532 17.911 3.327 1.00 79.81 97 ASP A O 1
ATOM 721 N N . GLY A 1 98 ? -10.535 19.919 3.458 1.00 76.06 98 GLY A N 1
ATOM 722 C CA . GLY A 1 98 ? -10.668 20.058 4.916 1.00 76.06 98 GLY A CA 1
ATOM 723 C C . GLY A 1 98 ? -9.866 19.052 5.752 1.00 76.06 98 GLY A C 1
ATOM 724 O O . GLY A 1 98 ? -9.929 19.090 6.979 1.00 76.06 98 GLY A O 1
ATOM 725 N N . ALA A 1 99 ? -9.081 18.177 5.118 1.00 78.62 99 ALA A N 1
ATOM 726 C CA . ALA A 1 99 ? -8.311 17.147 5.802 1.00 78.62 99 ALA A CA 1
ATOM 727 C C . ALA A 1 99 ? -7.273 17.732 6.775 1.00 78.62 99 ALA A C 1
ATOM 729 O O . ALA A 1 99 ? -7.098 17.198 7.866 1.00 78.62 99 ALA A O 1
ATOM 730 N N . SER A 1 100 ? -6.653 18.865 6.440 1.00 79.56 100 SER A N 1
ATOM 731 C CA . SER A 1 100 ? -5.691 19.551 7.310 1.00 79.56 100 SER A CA 1
ATOM 732 C C . SER A 1 100 ? -6.302 20.119 8.596 1.00 79.56 100 SER A C 1
ATOM 734 O O . SER A 1 100 ? -5.610 20.232 9.605 1.00 79.56 100 SER A O 1
ATOM 736 N N . ALA A 1 101 ? -7.605 20.423 8.607 1.00 81.00 101 ALA A N 1
ATOM 737 C CA . ALA A 1 101 ? -8.292 20.898 9.808 1.00 81.00 101 ALA A CA 1
ATOM 738 C C . ALA A 1 101 ? -8.515 19.774 10.836 1.00 81.00 101 ALA A C 1
ATOM 740 O O . ALA A 1 101 ? -8.488 20.027 12.037 1.00 81.00 101 ALA A O 1
ATOM 741 N N . LEU A 1 102 ? -8.710 18.535 10.371 1.00 82.25 102 LEU A N 1
ATOM 742 C CA . LEU A 1 102 ? -8.955 17.370 11.230 1.00 82.25 102 LEU A CA 1
ATOM 743 C C . LEU A 1 102 ? -7.676 16.572 11.522 1.00 82.25 102 LEU A C 1
ATOM 745 O O . LEU A 1 102 ? -7.493 16.050 12.620 1.00 82.25 102 LEU A O 1
ATOM 749 N N . TYR A 1 103 ? -6.781 16.493 10.539 1.00 82.50 103 TYR A N 1
ATOM 750 C CA . TYR A 1 103 ? -5.563 15.690 10.562 1.00 82.50 103 TYR A CA 1
ATOM 751 C C . TYR A 1 103 ? -4.280 16.542 10.488 1.00 82.50 103 TYR A C 1
ATOM 753 O O . TYR A 1 103 ? -3.196 16.014 10.259 1.00 82.50 103 TYR A O 1
ATOM 761 N N . GLY A 1 104 ? -4.339 17.846 10.742 1.00 81.88 104 GLY A N 1
ATOM 762 C CA . GLY A 1 104 ? -3.149 18.682 10.934 1.00 81.88 104 GLY A CA 1
ATOM 763 C C . GLY A 1 104 ? -2.321 18.970 9.673 1.00 81.88 104 GLY A C 1
ATOM 764 O O . GLY A 1 104 ? -2.768 18.793 8.541 1.00 81.88 104 GLY A O 1
ATOM 765 N N . SER A 1 105 ? -1.093 19.450 9.886 1.00 79.31 105 SER A N 1
ATOM 766 C CA . SER A 1 105 ? -0.230 20.051 8.855 1.00 79.31 105 SER A CA 1
ATOM 767 C C . SER A 1 105 ? 0.245 19.102 7.755 1.00 79.31 105 SER A C 1
ATOM 769 O O . SER A 1 105 ? 0.603 19.577 6.686 1.00 79.31 105 SER A O 1
ATOM 771 N N . ASP A 1 106 ? 0.225 17.789 7.977 1.00 76.38 106 ASP A N 1
ATOM 772 C CA . ASP A 1 106 ? 0.719 16.803 6.998 1.00 76.38 106 ASP A CA 1
ATOM 773 C C . ASP A 1 106 ? -0.338 16.461 5.929 1.00 76.38 106 ASP A C 1
ATOM 775 O O . ASP A 1 106 ? -0.061 15.760 4.962 1.00 76.38 106 ASP A O 1
ATOM 779 N N . ALA A 1 107 ? -1.574 16.945 6.103 1.00 82.75 107 ALA A N 1
ATOM 780 C CA . ALA A 1 107 ? -2.716 16.679 5.231 1.00 82.75 107 ALA A CA 1
ATOM 781 C C . ALA A 1 107 ? -3.080 17.893 4.349 1.00 82.75 107 ALA A C 1
ATOM 783 O O . ALA A 1 107 ? -4.260 18.201 4.164 1.00 82.75 107 ALA A O 1
ATOM 784 N N . ILE A 1 108 ? -2.074 18.609 3.827 1.00 84.19 108 ILE A N 1
ATOM 785 C CA . ILE A 1 108 ? -2.262 19.791 2.960 1.00 84.19 108 ILE A CA 1
ATOM 786 C C . ILE A 1 108 ? -2.862 19.394 1.607 1.00 84.19 108 ILE A C 1
ATOM 788 O O . ILE A 1 108 ? -3.808 20.022 1.137 1.00 84.19 108 ILE A O 1
ATOM 792 N N . ALA A 1 109 ? -2.324 18.346 0.984 1.00 83.44 109 ALA A N 1
ATOM 793 C CA . ALA A 1 109 ? -2.821 17.804 -0.274 1.00 83.44 109 ALA A CA 1
ATOM 794 C C . ALA A 1 109 ? -4.055 16.915 -0.078 1.00 83.44 109 ALA A C 1
ATOM 796 O O . ALA A 1 109 ? -4.932 16.868 -0.947 1.00 83.44 109 ALA A O 1
ATOM 797 N N . GLY A 1 110 ? -4.112 16.226 1.066 1.00 88.06 110 GLY A N 1
ATOM 798 C CA . GLY A 1 110 ? -5.219 15.374 1.476 1.00 88.06 110 GLY A CA 1
ATOM 799 C C . GLY A 1 110 ? -4.788 14.219 2.379 1.00 88.06 110 GLY A C 1
ATOM 800 O O . GLY A 1 110 ? -3.675 14.188 2.907 1.00 88.06 110 GLY A O 1
ATOM 801 N N . VAL A 1 111 ? -5.696 13.257 2.541 1.00 89.75 111 VAL A N 1
ATOM 802 C CA . VAL A 1 111 ? -5.499 12.013 3.297 1.00 89.75 111 VAL A CA 1
ATOM 803 C C . VAL A 1 111 ? -5.815 10.823 2.404 1.00 89.75 111 VAL A C 1
ATOM 805 O O . VAL A 1 111 ? -6.856 10.810 1.746 1.00 89.75 111 VAL A O 1
ATOM 808 N N . ALA A 1 112 ? -4.951 9.813 2.435 1.00 89.81 112 ALA A N 1
ATOM 809 C CA . ALA A 1 112 ? -5.201 8.486 1.889 1.00 89.81 112 ALA A CA 1
ATOM 810 C C . ALA A 1 112 ? -5.343 7.493 3.049 1.00 89.81 112 ALA A C 1
ATOM 812 O O . ALA A 1 112 ? -4.404 7.300 3.819 1.00 89.81 112 ALA A O 1
ATOM 813 N N . ASN A 1 113 ? -6.520 6.891 3.200 1.00 90.75 113 ASN A N 1
ATOM 814 C CA . ASN A 1 113 ? -6.832 5.961 4.278 1.00 90.75 113 ASN A CA 1
ATOM 815 C C . ASN A 1 113 ? -7.132 4.571 3.714 1.00 90.75 113 ASN A C 1
ATOM 817 O O . ASN A 1 113 ? -8.119 4.380 3.003 1.00 90.75 113 ASN A O 1
ATOM 821 N N . PHE A 1 114 ? -6.285 3.607 4.058 1.00 91.56 114 PHE A N 1
ATOM 822 C CA . PHE A 1 114 ? -6.454 2.205 3.704 1.00 91.56 114 PHE A CA 1
ATOM 823 C C . PHE A 1 114 ? -7.238 1.495 4.803 1.00 91.56 114 PHE A C 1
ATOM 825 O O . PHE A 1 114 ? -6.815 1.455 5.961 1.00 91.56 114 PHE A O 1
ATOM 832 N N . ILE A 1 115 ? -8.398 0.948 4.451 1.00 92.69 115 ILE A N 1
ATOM 833 C CA . ILE A 1 115 ? -9.229 0.163 5.361 1.00 92.69 115 ILE A CA 1
ATOM 834 C C . ILE A 1 115 ? -8.981 -1.311 5.081 1.00 92.69 115 ILE A C 1
ATOM 836 O O . ILE A 1 115 ? -9.122 -1.758 3.943 1.00 92.69 115 ILE A O 1
ATOM 840 N N . THR A 1 116 ? -8.628 -2.065 6.120 1.00 92.69 116 THR A N 1
ATOM 841 C CA . THR A 1 116 ? -8.436 -3.514 6.010 1.00 92.69 116 THR A CA 1
ATOM 842 C C . THR A 1 116 ? -9.743 -4.257 6.259 1.00 92.69 116 THR A C 1
ATOM 844 O O . THR A 1 116 ? -10.609 -3.779 6.999 1.00 92.69 116 THR A O 1
ATOM 847 N N . LYS A 1 117 ? -9.871 -5.459 5.696 1.00 92.56 117 LYS A N 1
ATOM 848 C CA . LYS A 1 117 ? -10.988 -6.369 5.964 1.00 92.56 117 LYS A CA 1
ATOM 849 C C . LYS A 1 117 ? -11.000 -6.743 7.450 1.00 92.56 117 LYS A C 1
ATOM 851 O O . LYS A 1 117 ? -9.995 -7.210 7.981 1.00 92.56 117 LYS A O 1
ATOM 856 N N . LYS A 1 118 ? -12.123 -6.500 8.130 1.00 91.38 118 LYS A N 1
ATOM 857 C CA . LYS A 1 118 ? -12.309 -6.817 9.562 1.00 91.38 118 LYS A CA 1
ATOM 858 C C . LYS A 1 118 ? -13.176 -8.049 9.782 1.00 91.38 118 LYS A C 1
ATOM 860 O O . LYS A 1 118 ? -12.908 -8.822 10.693 1.00 91.38 118 LYS A O 1
ATOM 865 N N . ASP A 1 119 ? -14.140 -8.245 8.891 1.00 91.31 119 ASP A N 1
ATOM 866 C CA . ASP A 1 119 ? -15.162 -9.287 8.992 1.00 91.31 119 ASP A CA 1
ATOM 867 C C . ASP A 1 119 ? -14.879 -10.447 8.019 1.00 91.31 119 ASP A C 1
ATOM 869 O O . ASP A 1 119 ? -15.780 -11.177 7.622 1.00 91.31 119 ASP A O 1
ATOM 873 N N . PHE A 1 120 ? -13.620 -10.601 7.587 1.00 93.19 120 PHE A N 1
ATOM 874 C CA . PHE A 1 120 ? -13.211 -11.728 6.750 1.00 93.19 120 PHE A CA 1
ATOM 875 C C . PHE A 1 120 ? -13.204 -13.013 7.584 1.00 93.19 120 PHE A C 1
ATOM 877 O O . PHE A 1 120 ? -12.660 -13.030 8.691 1.00 93.19 120 PHE A O 1
ATOM 884 N N . GLU A 1 121 ? -13.788 -14.081 7.051 1.00 94.44 121 GLU A N 1
ATOM 885 C CA . GLU A 1 121 ? -13.840 -15.402 7.674 1.00 94.44 121 GLU A CA 1
ATOM 886 C C . GLU A 1 121 ? -13.414 -16.459 6.656 1.00 94.44 121 GLU A C 1
ATOM 888 O O . GLU A 1 121 ? -13.875 -16.457 5.515 1.00 94.44 121 GLU A O 1
ATOM 893 N N . GLY A 1 122 ? -12.537 -17.368 7.075 1.00 94.56 122 GLY A N 1
ATOM 894 C CA . GLY A 1 122 ? -11.996 -18.422 6.229 1.00 94.56 122 GLY A CA 1
ATOM 895 C C . GLY A 1 122 ? -10.559 -18.155 5.800 1.00 94.56 122 GLY A C 1
ATOM 896 O O . GLY A 1 122 ? -9.800 -17.477 6.490 1.00 94.56 122 GLY A O 1
ATOM 897 N N . PHE A 1 123 ? -10.168 -18.748 4.680 1.00 95.69 123 PHE A N 1
ATOM 898 C CA . PHE A 1 123 ? -8.815 -18.694 4.143 1.00 95.69 123 PHE A CA 1
ATOM 899 C C . PHE A 1 123 ? -8.886 -18.423 2.645 1.00 95.69 123 PHE A C 1
ATOM 901 O O . PHE A 1 123 ? -9.691 -19.049 1.956 1.00 95.69 123 PHE A O 1
ATOM 908 N N . ASP A 1 124 ? -8.052 -17.507 2.164 1.00 93.00 124 ASP A N 1
ATOM 909 C CA . ASP A 1 124 ? -7.965 -17.160 0.749 1.00 93.00 124 ASP A CA 1
ATOM 910 C C . ASP A 1 124 ? -6.501 -16.942 0.343 1.00 93.00 124 ASP A C 1
ATOM 912 O O . ASP A 1 124 ? -5.662 -16.526 1.154 1.00 93.00 124 ASP A O 1
ATOM 916 N N . VAL A 1 125 ? -6.203 -17.282 -0.908 1.00 92.50 125 VAL A N 1
ATOM 917 C CA . VAL A 1 125 ? -4.871 -17.233 -1.510 1.00 92.50 125 VAL A CA 1
ATOM 918 C C . VAL A 1 125 ? -4.989 -16.590 -2.872 1.00 92.50 125 VAL A C 1
ATOM 920 O O . VAL A 1 125 ? -5.734 -17.069 -3.726 1.00 92.50 125 VAL A O 1
ATOM 923 N N . ASN A 1 126 ? -4.189 -15.558 -3.094 1.00 87.38 126 ASN A N 1
ATOM 924 C CA . ASN A 1 126 ? -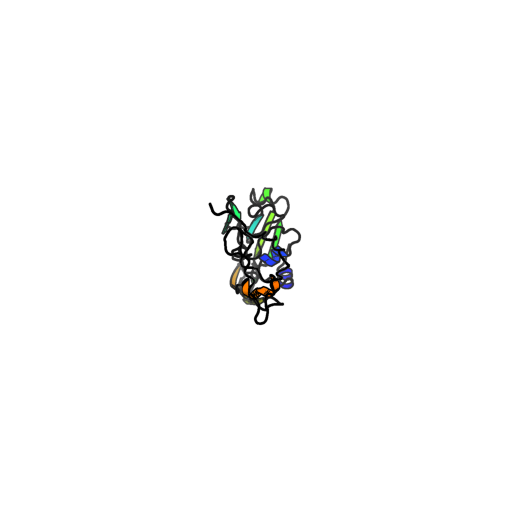4.045 -14.937 -4.396 1.00 87.38 126 ASN A CA 1
ATOM 925 C C . ASN A 1 126 ? -2.637 -15.205 -4.927 1.00 87.38 126 ASN A C 1
ATOM 927 O O . ASN A 1 126 ? -1.661 -15.127 -4.184 1.00 87.38 126 ASN A O 1
ATOM 931 N N . TYR A 1 127 ? -2.539 -15.531 -6.211 1.00 89.56 127 TYR A N 1
ATOM 932 C CA . TYR A 1 127 ? -1.266 -15.621 -6.910 1.00 89.56 127 TYR A CA 1
ATOM 933 C C . TYR A 1 127 ? -1.350 -14.788 -8.176 1.00 89.56 127 TYR A C 1
ATOM 935 O O . TYR A 1 127 ? -2.271 -14.962 -8.977 1.00 89.56 127 TYR A O 1
ATOM 943 N N . GLN A 1 128 ? -0.372 -13.912 -8.357 1.00 82.88 128 GLN A N 1
ATOM 944 C CA . GLN A 1 128 ? -0.287 -13.043 -9.509 1.00 82.88 128 GLN A CA 1
ATOM 945 C C . GLN A 1 128 ? 1.073 -13.171 -10.180 1.00 82.88 128 GLN A C 1
ATOM 947 O O . GLN A 1 128 ? 2.121 -13.174 -9.534 1.00 82.88 128 GLN A O 1
ATOM 952 N N . PHE A 1 129 ? 1.029 -13.253 -11.504 1.00 85.38 129 PHE A N 1
ATOM 953 C CA . PHE A 1 129 ? 2.197 -13.220 -12.361 1.00 85.38 129 PHE A CA 1
ATOM 954 C C . PHE A 1 129 ? 2.051 -12.065 -13.344 1.00 85.38 129 PHE A C 1
ATOM 956 O O . PHE A 1 129 ? 1.071 -12.001 -14.088 1.00 85.38 129 PHE A O 1
ATOM 963 N N . THR A 1 130 ? 3.039 -11.180 -13.358 1.00 77.19 130 THR A N 1
ATOM 964 C CA . THR A 1 130 ? 3.097 -10.032 -14.264 1.00 77.19 130 THR A CA 1
ATOM 965 C C . THR A 1 130 ? 4.402 -10.091 -15.038 1.00 77.19 130 THR A C 1
ATOM 967 O O . THR A 1 130 ? 5.450 -10.347 -14.458 1.00 77.19 130 THR A O 1
ATOM 970 N N . THR A 1 131 ? 4.360 -9.840 -16.342 1.00 77.81 131 THR A N 1
ATOM 971 C CA . THR A 1 131 ? 5.553 -9.742 -17.193 1.00 77.81 131 THR A CA 1
ATOM 972 C C . THR A 1 131 ? 5.349 -8.654 -18.246 1.00 77.81 131 THR A C 1
ATOM 974 O O . THR A 1 131 ? 4.212 -8.244 -18.497 1.00 77.81 131 THR A O 1
ATOM 977 N N . ASP A 1 132 ? 6.431 -8.151 -18.838 1.00 72.19 132 ASP A N 1
ATOM 978 C CA . ASP A 1 132 ? 6.340 -7.243 -19.981 1.00 72.19 132 ASP A CA 1
ATOM 979 C C . ASP A 1 132 ? 5.826 -8.017 -21.204 1.00 72.19 132 ASP A C 1
ATOM 981 O O . ASP A 1 132 ? 6.391 -9.036 -21.595 1.00 72.19 132 ASP A O 1
ATOM 985 N N . GLU A 1 133 ? 4.737 -7.550 -21.812 1.00 68.25 133 GLU A N 1
ATOM 986 C CA . GLU A 1 133 ? 4.095 -8.247 -22.935 1.00 68.25 133 GLU A CA 1
ATOM 987 C C . GLU A 1 133 ? 4.997 -8.326 -24.180 1.00 68.25 133 GLU A C 1
ATOM 989 O O . GLU A 1 133 ? 4.880 -9.261 -24.971 1.00 68.25 133 GLU A O 1
ATOM 994 N N . GLU A 1 134 ? 5.907 -7.365 -24.354 1.00 65.56 134 GLU A N 1
ATOM 995 C CA . GLU A 1 134 ? 6.758 -7.268 -25.540 1.00 65.56 134 GLU A CA 1
ATOM 996 C C . GLU A 1 134 ? 8.062 -8.052 -25.367 1.00 65.56 134 GLU A C 1
ATOM 998 O O . GLU A 1 134 ? 8.471 -8.762 -26.285 1.00 65.56 134 GLU A O 1
ATOM 1003 N N . THR A 1 135 ? 8.704 -7.951 -24.199 1.00 66.44 135 THR A N 1
ATOM 1004 C CA . THR A 1 135 ? 10.022 -8.573 -23.968 1.00 66.44 135 THR A CA 1
ATOM 1005 C C . THR A 1 135 ? 9.975 -9.843 -23.127 1.00 66.44 135 THR A C 1
ATOM 1007 O O . THR A 1 135 ? 10.929 -10.608 -23.149 1.00 66.44 135 THR A O 1
ATOM 1010 N N . GLN A 1 136 ? 8.878 -10.093 -22.407 1.00 68.94 136 GLN A N 1
ATOM 1011 C CA . GLN A 1 136 ? 8.745 -11.165 -21.408 1.00 68.94 136 GLN A CA 1
ATOM 1012 C C . GLN A 1 136 ? 9.766 -11.106 -20.256 1.00 68.94 136 GLN A C 1
ATOM 1014 O O . GLN A 1 136 ? 9.867 -12.054 -19.477 1.00 68.94 136 GLN A O 1
ATOM 1019 N N . ASP A 1 137 ? 10.469 -9.982 -20.111 1.00 67.44 137 ASP A N 1
ATOM 1020 C CA . ASP A 1 137 ? 11.470 -9.749 -19.068 1.00 67.44 137 ASP A CA 1
ATOM 1021 C C . ASP A 1 137 ? 10.889 -8.961 -17.889 1.00 67.44 137 ASP A C 1
ATOM 1023 O O . ASP A 1 137 ? 9.868 -8.276 -18.008 1.00 67.44 137 ASP A O 1
ATOM 1027 N N . GLY A 1 138 ? 11.581 -9.009 -16.745 1.00 68.19 138 GLY A N 1
ATOM 1028 C CA . GLY A 1 138 ? 11.172 -8.286 -15.539 1.00 68.19 138 GLY A CA 1
ATOM 1029 C C . GLY A 1 138 ? 9.930 -8.868 -14.882 1.00 68.19 138 GLY A C 1
ATOM 1030 O O . GLY A 1 138 ? 9.089 -8.115 -14.381 1.00 68.19 138 GLY A O 1
ATOM 1031 N N . SER A 1 139 ? 9.791 -10.196 -14.927 1.00 77.44 139 SER A N 1
ATOM 1032 C CA . SER A 1 139 ? 8.674 -10.895 -14.310 1.00 77.44 139 SER A CA 1
ATOM 1033 C C . SER A 1 139 ? 8.542 -10.557 -12.828 1.00 77.44 139 SER A C 1
ATOM 1035 O O . SER A 1 139 ? 9.523 -10.447 -12.096 1.00 77.44 139 SER A O 1
ATOM 1037 N N . ALA A 1 140 ? 7.302 -10.409 -12.379 1.00 77.88 140 ALA A N 1
ATOM 1038 C CA . ALA A 1 140 ? 6.941 -10.286 -10.982 1.00 77.88 140 ALA A CA 1
ATOM 1039 C C . ALA A 1 140 ? 6.011 -11.439 -10.603 1.00 77.88 140 ALA A C 1
ATOM 1041 O O . ALA A 1 140 ? 5.008 -11.681 -11.275 1.00 77.88 140 ALA A O 1
ATOM 1042 N N . ASN A 1 141 ? 6.356 -12.131 -9.525 1.00 84.69 141 ASN A N 1
ATOM 1043 C CA . ASN A 1 141 ? 5.569 -13.175 -8.895 1.00 84.69 141 ASN A CA 1
ATOM 1044 C C . ASN A 1 141 ? 5.127 -12.681 -7.524 1.00 84.69 141 ASN A C 1
ATOM 1046 O O . ASN A 1 141 ? 5.967 -12.351 -6.689 1.00 84.69 141 ASN A O 1
ATOM 1050 N N . GLU A 1 142 ? 3.825 -12.670 -7.277 1.00 84.00 142 GLU A N 1
ATOM 1051 C CA . GLU A 1 142 ? 3.261 -12.269 -5.995 1.00 84.00 142 GLU A CA 1
ATOM 1052 C C . GLU A 1 142 ? 2.329 -13.346 -5.459 1.00 84.00 142 GLU A C 1
ATOM 1054 O O . GLU A 1 142 ? 1.481 -13.868 -6.182 1.00 84.00 142 GLU A O 1
ATOM 1059 N N . VAL A 1 143 ? 2.509 -13.698 -4.190 1.00 89.44 143 VAL A N 1
ATOM 1060 C CA . VAL A 1 143 ? 1.645 -14.621 -3.457 1.00 89.44 143 VAL A CA 1
ATOM 1061 C C . VAL A 1 143 ? 1.111 -13.898 -2.235 1.00 89.44 143 VAL A C 1
ATOM 1063 O O . VAL A 1 143 ? 1.884 -13.527 -1.350 1.00 89.44 143 VAL A O 1
ATOM 1066 N N . ASP A 1 144 ? -0.207 -13.773 -2.143 1.00 90.00 144 ASP A N 1
ATOM 1067 C CA . ASP A 1 144 ? -0.888 -13.256 -0.965 1.00 90.00 144 ASP A CA 1
ATOM 1068 C C . ASP A 1 144 ? -1.676 -14.348 -0.255 1.00 90.00 144 ASP A C 1
ATOM 1070 O O . ASP A 1 144 ? -2.315 -15.199 -0.872 1.00 90.00 144 ASP A O 1
ATOM 1074 N N . LEU A 1 145 ? -1.688 -14.270 1.068 1.00 93.50 145 LEU A N 1
ATOM 1075 C CA . LEU A 1 145 ? -2.427 -15.155 1.952 1.00 93.50 145 LEU A CA 1
ATOM 1076 C C . LEU A 1 145 ? -3.249 -14.311 2.918 1.00 93.50 145 LEU A C 1
ATOM 1078 O O . LEU A 1 145 ? -2.747 -13.337 3.485 1.00 93.50 145 LEU A O 1
ATOM 1082 N N . ILE A 1 146 ? -4.487 -14.722 3.174 1.00 94.94 146 ILE A N 1
ATOM 1083 C CA . ILE A 1 146 ? -5.313 -14.157 4.239 1.00 94.94 146 ILE A CA 1
ATOM 1084 C C . ILE A 1 146 ? -6.049 -15.261 4.993 1.00 94.94 146 ILE A C 1
ATOM 1086 O O . ILE A 1 146 ? -6.548 -16.224 4.416 1.00 94.94 146 ILE A O 1
ATOM 1090 N N . LEU A 1 147 ? -6.111 -15.108 6.311 1.00 96.31 147 LEU A N 1
ATOM 1091 C CA . LEU A 1 147 ? -6.834 -15.976 7.226 1.00 96.31 147 LEU A CA 1
ATOM 1092 C C . LEU A 1 147 ? -7.701 -15.112 8.137 1.00 96.31 147 LEU A C 1
ATOM 1094 O O . LEU A 1 147 ? -7.215 -14.159 8.744 1.00 96.31 147 LEU A O 1
ATOM 1098 N N . GLY A 1 148 ? -8.971 -15.472 8.263 1.00 96.44 148 GLY A N 1
ATOM 1099 C CA . GLY A 1 148 ? -9.933 -14.830 9.143 1.00 96.44 148 GLY A CA 1
ATOM 1100 C C . GLY A 1 148 ? -10.637 -15.848 10.023 1.00 96.44 148 GLY A C 1
ATOM 1101 O O . GLY A 1 148 ? -11.161 -16.845 9.530 1.00 96.44 148 GLY A O 1
ATOM 1102 N N . VAL A 1 149 ? -10.672 -15.593 11.327 1.00 95.50 149 VAL A N 1
ATOM 1103 C CA . VAL A 1 149 ? -11.469 -16.368 12.283 1.00 95.50 149 VAL A CA 1
ATOM 1104 C C . VAL A 1 149 ? -12.408 -15.409 12.991 1.00 95.50 149 VAL A C 1
ATOM 1106 O O . VAL A 1 149 ? -11.953 -14.464 13.638 1.00 95.50 149 VAL A O 1
ATOM 1109 N N . GLN A 1 150 ? -13.708 -15.662 12.873 1.00 96.00 150 GLN A N 1
ATOM 1110 C CA . GLN A 1 150 ? -14.761 -14.850 13.473 1.00 96.00 150 GLN A CA 1
ATOM 1111 C C . GLN A 1 150 ? -15.481 -15.634 14.575 1.00 96.00 150 GLN A C 1
ATOM 1113 O O . GLN A 1 150 ? -15.558 -16.861 14.548 1.00 96.00 150 GLN A O 1
ATOM 1118 N N . GLY A 1 151 ? -15.994 -14.922 15.572 1.00 91.06 151 GLY A N 1
ATOM 1119 C CA . GLY A 1 151 ? -16.834 -15.480 16.625 1.00 91.06 151 GLY A CA 1
ATOM 1120 C C . GLY A 1 151 ? -17.770 -14.426 17.209 1.00 91.06 151 GLY A C 1
ATOM 1121 O O . GLY A 1 151 ? -17.651 -13.236 16.927 1.00 91.06 151 GLY A O 1
ATOM 1122 N N . ASP A 1 152 ? -18.678 -14.848 18.089 1.00 91.00 152 ASP A N 1
ATOM 1123 C CA . ASP A 1 152 ? -19.770 -13.999 18.602 1.00 91.00 152 ASP A CA 1
ATOM 1124 C C . ASP A 1 152 ? -19.309 -12.735 19.354 1.00 91.00 152 ASP A C 1
ATOM 1126 O O . ASP A 1 152 ? -20.085 -11.805 19.568 1.00 91.00 152 ASP A O 1
ATOM 1130 N N . ARG A 1 153 ? -18.051 -12.708 19.815 1.00 89.38 153 ARG A N 1
ATOM 1131 C CA . ARG A 1 153 ? -17.464 -11.603 20.595 1.00 89.38 153 ARG A CA 1
ATOM 1132 C C . ARG A 1 153 ? -16.379 -10.831 19.839 1.00 89.38 153 ARG A C 1
ATOM 1134 O O . ARG A 1 153 ? -15.755 -9.950 20.430 1.00 89.38 153 ARG A O 1
ATOM 1141 N N . GLY A 1 154 ? -16.152 -11.154 18.567 1.00 91.69 154 GLY A N 1
ATOM 1142 C CA . GLY A 1 154 ? -15.145 -10.535 17.708 1.00 91.69 154 GLY A CA 1
ATOM 1143 C C . GLY A 1 154 ? -14.368 -11.562 16.890 1.00 91.69 154 GLY A C 1
ATOM 1144 O O . GLY A 1 154 ? -14.604 -12.765 16.994 1.00 91.69 154 GLY A O 1
ATOM 1145 N N . GLY A 1 155 ? -13.402 -11.082 16.114 1.00 93.00 155 GLY A N 1
ATOM 1146 C CA . GLY A 1 155 ? -12.559 -11.936 15.292 1.00 93.00 155 GLY A CA 1
ATOM 1147 C C . GLY A 1 155 ? -11.185 -11.355 15.023 1.00 93.00 155 GLY A C 1
ATOM 1148 O O . GLY A 1 155 ? -10.843 -10.249 15.452 1.00 93.00 155 GLY A O 1
ATOM 1149 N N . ILE A 1 156 ? -10.379 -12.161 14.348 1.00 94.38 156 ILE A N 1
ATOM 1150 C CA . ILE A 1 156 ? -8.994 -11.868 14.004 1.00 94.38 156 ILE A CA 1
ATOM 1151 C C . ILE A 1 156 ? -8.824 -12.140 12.517 1.00 94.38 156 ILE A C 1
ATOM 1153 O O . ILE A 1 156 ? -9.186 -13.211 12.034 1.00 94.38 156 ILE A O 1
ATOM 1157 N N . VAL A 1 157 ? -8.227 -11.177 11.819 1.00 95.06 157 VAL A N 1
ATOM 1158 C CA . VAL A 1 157 ? -7.801 -11.310 10.426 1.00 95.06 157 VAL A CA 1
ATOM 1159 C C . VAL A 1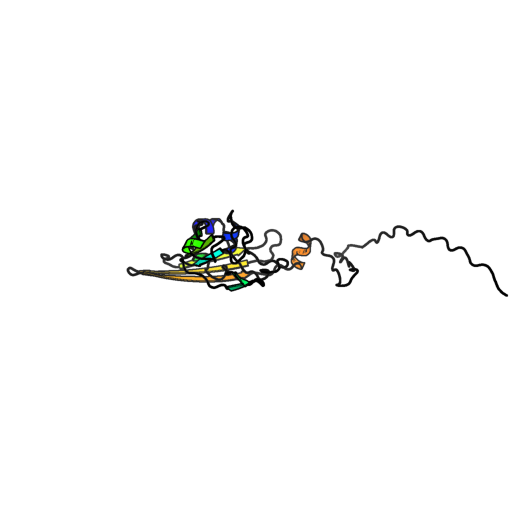 157 ? -6.290 -11.125 10.375 1.00 95.06 157 VAL A C 1
ATOM 1161 O O . VAL A 1 157 ? -5.757 -10.172 10.948 1.00 95.06 157 VAL A O 1
ATOM 1164 N N . ALA A 1 158 ? -5.605 -12.044 9.708 1.00 94.06 158 ALA A N 1
ATOM 1165 C CA . ALA A 1 158 ? -4.170 -12.017 9.478 1.00 94.06 158 ALA A CA 1
ATOM 1166 C C . ALA A 1 158 ? -3.890 -12.188 7.985 1.00 94.06 158 ALA A C 1
ATOM 1168 O O . ALA A 1 158 ? -4.571 -12.956 7.311 1.00 94.06 158 ALA A O 1
ATOM 1169 N N . SER A 1 159 ? -2.880 -11.488 7.475 1.00 92.31 159 SER A N 1
ATOM 1170 C CA . SER A 1 159 ? -2.492 -11.542 6.067 1.00 92.31 159 SER A CA 1
ATOM 1171 C C . SER A 1 159 ? -0.982 -11.490 5.897 1.00 92.31 159 SER A C 1
ATOM 1173 O O . SER A 1 159 ? -0.298 -10.847 6.694 1.00 92.31 159 SER A O 1
ATOM 1175 N N . ALA A 1 160 ? -0.480 -12.108 4.835 1.00 91.12 160 ALA A N 1
ATOM 1176 C CA . ALA A 1 160 ? 0.919 -12.059 4.433 1.00 91.12 160 ALA A CA 1
ATOM 1177 C C . ALA A 1 160 ? 1.013 -11.946 2.910 1.00 91.12 160 ALA A C 1
ATOM 1179 O O . ALA A 1 160 ? 0.182 -12.523 2.215 1.00 91.12 160 ALA A O 1
ATOM 1180 N N . SER A 1 161 ? 2.023 -11.236 2.415 1.00 86.44 161 SER A N 1
ATOM 1181 C CA . SER A 1 161 ? 2.361 -11.191 0.994 1.00 86.44 161 SER A CA 1
ATOM 1182 C C . SER A 1 161 ? 3.836 -11.507 0.789 1.00 86.44 161 SER A C 1
ATOM 1184 O O . SER A 1 161 ? 4.680 -11.226 1.647 1.00 86.44 161 SER A O 1
ATOM 1186 N N . PHE A 1 162 ? 4.140 -12.120 -0.347 1.00 87.00 162 PHE A N 1
ATOM 1187 C CA . PHE A 1 162 ? 5.494 -12.351 -0.818 1.00 87.00 162 PHE A CA 1
ATOM 1188 C C . PHE A 1 162 ? 5.577 -11.939 -2.282 1.00 87.00 162 PHE A C 1
ATOM 1190 O O . PHE A 1 162 ? 4.884 -12.514 -3.116 1.00 87.00 162 PHE A O 1
ATOM 1197 N N . LEU A 1 163 ? 6.427 -10.956 -2.571 1.00 81.38 163 LEU A N 1
ATOM 1198 C CA . LEU A 1 163 ? 6.654 -10.419 -3.907 1.00 81.38 163 LEU A CA 1
ATOM 1199 C C . LEU A 1 163 ? 8.111 -10.655 -4.303 1.00 81.38 163 LEU A C 1
ATOM 1201 O O . LEU A 1 163 ? 9.031 -10.190 -3.628 1.00 81.38 163 LEU A O 1
ATOM 1205 N N . GLU A 1 164 ? 8.307 -11.323 -5.431 1.00 79.62 164 GLU A N 1
ATOM 1206 C CA . GLU A 1 164 ? 9.594 -11.490 -6.096 1.00 79.62 164 GLU A CA 1
ATOM 1207 C C . GLU A 1 164 ? 9.516 -10.840 -7.475 1.00 79.62 164 GLU A C 1
ATOM 1209 O O . GLU A 1 164 ? 8.591 -11.105 -8.238 1.00 79.62 164 GLU A O 1
ATOM 1214 N N . ARG A 1 165 ? 10.452 -9.940 -7.786 1.00 75.69 165 ARG A N 1
ATOM 1215 C CA . ARG A 1 165 ? 10.475 -9.209 -9.054 1.00 75.69 165 ARG A CA 1
ATOM 1216 C C . ARG A 1 165 ? 11.881 -9.189 -9.624 1.00 75.69 165 ARG A C 1
ATOM 1218 O O . ARG A 1 165 ? 12.812 -8.776 -8.933 1.00 75.69 165 ARG A O 1
ATOM 1225 N N . ASP A 1 166 ? 11.990 -9.560 -10.889 1.00 74.19 166 ASP A N 1
ATOM 1226 C CA . ASP A 1 166 ? 13.244 -9.538 -11.626 1.00 74.19 166 ASP A CA 1
ATOM 1227 C C . ASP A 1 166 ? 13.616 -8.111 -12.052 1.00 74.19 166 ASP A C 1
ATOM 1229 O O . ASP A 1 166 ? 12.762 -7.274 -12.366 1.00 74.19 166 ASP A O 1
ATOM 1233 N N . GLU A 1 167 ? 14.917 -7.819 -12.060 1.00 65.06 167 GLU A N 1
ATOM 1234 C CA . GLU A 1 167 ? 15.434 -6.549 -12.564 1.00 65.06 167 GLU A CA 1
ATOM 1235 C C . GLU A 1 167 ? 15.338 -6.515 -14.093 1.00 65.06 167 GLU A C 1
ATOM 1237 O O . GLU A 1 167 ? 15.745 -7.452 -14.773 1.00 65.06 167 GLU A O 1
ATOM 1242 N N . ILE A 1 168 ? 14.851 -5.400 -14.639 1.00 63.44 168 ILE A N 1
ATOM 1243 C CA . ILE A 1 168 ? 14.966 -5.110 -16.069 1.00 63.44 168 ILE A CA 1
ATOM 1244 C C . ILE A 1 168 ? 16.226 -4.275 -16.260 1.00 63.44 168 ILE A C 1
ATOM 1246 O O . ILE A 1 168 ? 16.248 -3.096 -15.888 1.00 63.44 168 ILE A O 1
ATOM 1250 N N . THR A 1 169 ? 17.270 -4.850 -16.857 1.00 58.38 169 THR A N 1
ATOM 1251 C CA . THR A 1 169 ? 18.477 -4.076 -17.152 1.00 58.38 169 THR A CA 1
ATOM 1252 C C . THR A 1 169 ? 18.355 -3.354 -18.493 1.00 58.38 169 THR A C 1
ATOM 1254 O O . THR A 1 169 ? 17.643 -3.765 -19.409 1.00 58.38 169 THR A O 1
ATOM 1257 N N . ILE A 1 170 ? 19.091 -2.249 -18.648 1.00 55.72 170 ILE A N 1
ATOM 1258 C CA . ILE A 1 170 ? 19.156 -1.505 -19.920 1.00 55.72 170 ILE A CA 1
ATOM 1259 C C . ILE A 1 170 ? 19.661 -2.399 -21.066 1.00 55.72 170 ILE A C 1
ATOM 1261 O O . ILE A 1 170 ? 19.311 -2.168 -22.223 1.00 55.72 170 ILE A O 1
ATOM 1265 N N . PHE A 1 171 ? 20.476 -3.414 -20.760 1.00 57.88 171 PHE A N 1
ATOM 1266 C CA . PHE A 1 171 ? 21.000 -4.342 -21.762 1.00 57.88 171 PHE A CA 1
ATOM 1267 C C . PHE A 1 171 ? 19.929 -5.303 -22.290 1.00 57.88 171 PHE A C 1
ATOM 1269 O O . PHE A 1 171 ? 19.993 -5.652 -23.467 1.00 57.88 171 PHE A O 1
ATOM 1276 N N . ASP A 1 172 ? 18.917 -5.620 -21.481 1.00 56.12 172 ASP A N 1
ATOM 1277 C CA . ASP A 1 172 ? 17.770 -6.454 -21.870 1.00 56.12 172 ASP A CA 1
ATOM 1278 C C . ASP A 1 172 ? 16.748 -5.668 -22.718 1.00 56.12 172 ASP A C 1
ATOM 1280 O O . ASP A 1 172 ? 15.873 -6.233 -23.360 1.00 56.12 172 ASP A O 1
ATOM 1284 N N . ARG A 1 173 ? 16.880 -4.333 -22.771 1.00 54.44 173 ARG A N 1
ATOM 1285 C CA . ARG A 1 173 ? 15.978 -3.396 -23.477 1.00 54.44 173 ARG A CA 1
ATOM 1286 C C . ARG A 1 173 ? 16.699 -2.558 -24.540 1.00 54.44 173 ARG A C 1
ATOM 1288 O O . ARG A 1 173 ? 16.310 -1.423 -24.836 1.00 54.44 173 ARG A O 1
ATOM 1295 N N . TYR A 1 174 ? 17.806 -3.077 -25.067 1.00 50.28 174 TYR A N 1
ATOM 1296 C CA . TYR A 1 174 ? 18.745 -2.337 -25.919 1.00 50.28 174 TYR A CA 1
ATOM 1297 C C . TYR A 1 174 ? 18.136 -1.850 -27.250 1.00 50.28 174 TYR A C 1
ATOM 1299 O O . TYR A 1 174 ? 18.521 -0.802 -27.777 1.00 50.28 174 TYR A O 1
ATOM 1307 N N . ASP A 1 175 ? 17.169 -2.592 -27.779 1.00 55.38 175 ASP A N 1
ATOM 1308 C CA . ASP A 1 175 ? 16.382 -2.288 -28.975 1.00 55.38 175 ASP A CA 1
ATOM 1309 C C . ASP A 1 175 ? 15.382 -1.137 -28.757 1.00 55.38 175 ASP A C 1
ATOM 1311 O O . ASP A 1 175 ? 15.270 -0.246 -29.601 1.00 55.38 175 ASP A O 1
ATOM 1315 N N . ARG A 1 176 ? 14.724 -1.095 -27.593 1.00 52.25 176 ARG A N 1
ATOM 1316 C CA . ARG A 1 176 ? 13.721 -0.084 -27.212 1.00 52.25 176 ARG A CA 1
ATOM 1317 C C . ARG A 1 176 ? 14.336 1.266 -26.815 1.00 52.25 176 ARG A C 1
ATOM 1319 O O . ARG A 1 176 ? 13.714 2.306 -27.023 1.00 52.25 176 ARG A O 1
ATOM 1326 N N . PHE A 1 177 ? 15.560 1.267 -26.277 1.00 51.91 177 PHE A N 1
ATOM 1327 C CA . PHE A 1 177 ? 16.292 2.484 -25.880 1.00 51.91 177 PHE A CA 1
ATOM 1328 C C . PHE A 1 177 ? 17.305 2.985 -26.917 1.00 51.91 177 PHE A C 1
ATOM 1330 O O . PHE A 1 177 ? 18.039 3.934 -26.642 1.00 51.91 177 PHE A O 1
ATOM 1337 N N . GLY A 1 178 ? 17.317 2.398 -28.118 1.00 50.66 178 GLY A N 1
ATOM 1338 C CA . GLY A 1 178 ? 18.049 2.942 -29.255 1.00 50.66 178 GLY A CA 1
ATOM 1339 C C . GLY A 1 178 ? 19.552 3.020 -29.014 1.00 50.66 178 GLY A C 1
ATOM 1340 O O . GLY A 1 178 ? 20.107 4.111 -28.962 1.00 50.66 178 GLY A O 1
ATOM 1341 N N . GLY A 1 179 ? 20.211 1.865 -28.889 1.00 53.06 179 GLY A N 1
ATOM 1342 C CA . GLY A 1 179 ? 21.653 1.741 -29.104 1.00 53.06 179 GLY A CA 1
ATOM 1343 C C . GLY A 1 179 ? 22.503 2.835 -28.452 1.00 53.06 179 GLY A C 1
ATOM 1344 O O . GLY A 1 179 ? 23.182 3.591 -29.146 1.00 53.06 179 GLY A O 1
ATOM 1345 N N . SER A 1 180 ? 22.462 2.955 -27.125 1.00 53.53 180 SER A N 1
ATOM 1346 C CA . SER A 1 180 ? 23.158 4.031 -26.418 1.00 53.53 180 SER A CA 1
ATOM 1347 C C . SER A 1 180 ? 24.667 3.992 -26.675 1.00 53.53 180 SER A C 1
ATOM 1349 O O . SER A 1 180 ? 25.367 3.040 -26.317 1.00 53.53 180 SER A O 1
ATOM 1351 N N . SER A 1 181 ? 25.183 5.062 -27.275 1.00 51.38 181 SER A N 1
ATOM 1352 C CA . SER A 1 181 ? 26.615 5.332 -27.379 1.00 51.38 181 SER A CA 1
ATOM 1353 C C . SER A 1 181 ? 27.219 5.428 -25.977 1.00 51.38 181 SER A C 1
ATOM 1355 O O . SER A 1 181 ? 26.808 6.272 -25.181 1.00 51.38 181 SER A O 1
ATOM 1357 N N . VAL A 1 182 ? 28.237 4.621 -25.674 1.00 47.50 182 VAL A N 1
ATOM 1358 C CA . VAL A 1 182 ? 29.055 4.844 -24.476 1.00 47.50 182 VAL A CA 1
ATOM 1359 C C . VAL A 1 182 ? 29.827 6.145 -24.689 1.00 47.50 182 VAL A C 1
ATOM 1361 O O . VAL A 1 182 ? 30.753 6.181 -25.501 1.00 47.50 182 VAL A O 1
ATOM 1364 N N . SER A 1 183 ? 29.473 7.216 -23.973 1.00 50.47 183 SER A N 1
ATOM 1365 C CA . SER A 1 183 ? 30.403 8.325 -23.778 1.00 50.47 183 SER A CA 1
ATOM 1366 C C . SER A 1 183 ? 31.377 7.909 -22.683 1.00 50.47 183 SER A C 1
ATOM 1368 O O . SER A 1 183 ? 31.011 7.843 -21.509 1.00 50.47 183 SER A O 1
ATOM 1370 N N . GLY A 1 184 ? 32.621 7.608 -23.056 1.00 49.84 184 GLY A N 1
ATOM 1371 C CA . GLY A 1 184 ? 33.691 7.528 -22.067 1.00 49.84 184 GLY A CA 1
ATOM 1372 C C . GLY A 1 184 ? 33.780 8.881 -21.366 1.00 49.84 184 GLY A C 1
ATOM 1373 O O . GLY A 1 184 ? 33.902 9.899 -22.044 1.00 49.84 184 GLY A O 1
ATOM 1374 N N . THR A 1 185 ? 33.651 8.896 -20.041 1.00 52.97 185 THR A N 1
ATOM 1375 C CA . THR A 1 185 ? 33.745 10.094 -19.200 1.00 52.97 185 THR A CA 1
ATOM 1376 C C . THR A 1 185 ? 35.037 10.856 -19.514 1.00 52.97 185 THR A C 1
ATOM 1378 O O . THR A 1 185 ? 36.116 10.483 -19.061 1.00 52.97 185 THR A O 1
ATOM 1381 N N . GLY A 1 186 ? 34.935 11.900 -20.331 1.00 45.84 186 GLY A N 1
ATOM 1382 C CA . GLY A 1 186 ? 36.035 12.767 -20.736 1.00 45.84 186 GLY A CA 1
ATOM 1383 C C . GLY A 1 186 ? 35.503 13.868 -21.647 1.00 45.84 186 GLY A C 1
ATOM 1384 O O . GLY A 1 186 ? 34.678 13.598 -22.512 1.00 45.84 186 GLY A O 1
ATOM 1385 N N . GLN A 1 187 ? 35.915 15.116 -21.424 1.00 43.88 187 GLN A N 1
ATOM 1386 C CA . GLN A 1 187 ? 35.585 16.246 -22.296 1.00 43.88 187 GLN A CA 1
ATOM 1387 C C . GLN A 1 187 ? 36.752 16.490 -23.268 1.00 43.88 187 GLN A C 1
ATOM 1389 O O . GLN A 1 187 ? 37.861 16.746 -22.796 1.00 43.88 187 GLN A O 1
ATOM 1394 N N . PRO A 1 188 ? 36.533 16.449 -24.599 1.00 52.88 188 PRO A N 1
ATOM 1395 C CA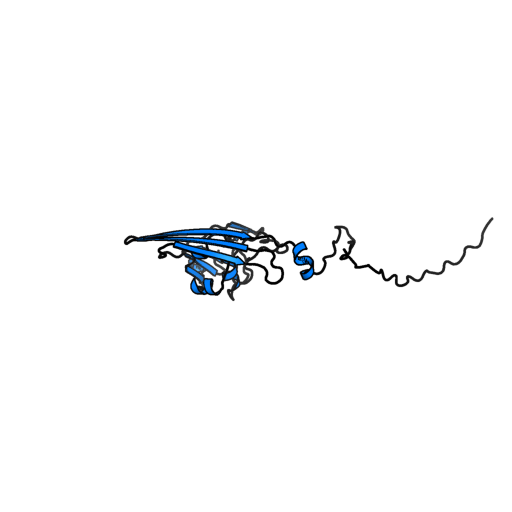 . PRO A 1 188 ? 35.287 16.111 -25.298 1.00 52.88 188 PRO A CA 1
ATOM 1396 C C . PRO A 1 188 ? 35.019 14.593 -25.339 1.00 52.88 188 PRO A C 1
ATOM 1398 O O . PRO A 1 188 ? 35.945 13.785 -25.411 1.00 52.88 188 PRO A O 1
ATOM 1401 N N . GLY A 1 189 ? 33.737 14.212 -25.304 1.00 51.09 189 GLY A N 1
ATOM 1402 C CA . GLY A 1 189 ? 33.307 12.812 -25.251 1.00 51.09 189 GLY A CA 1
ATOM 1403 C C . GLY A 1 189 ? 33.617 12.054 -26.540 1.00 51.09 189 GLY A C 1
ATOM 1404 O O . GLY A 1 189 ? 33.350 12.543 -27.637 1.00 51.09 189 GLY A O 1
ATOM 1405 N N . ARG A 1 190 ? 34.157 10.836 -26.416 1.00 48.41 190 ARG A N 1
ATOM 1406 C CA . ARG A 1 190 ? 34.352 9.918 -27.547 1.00 48.41 190 ARG A CA 1
ATOM 1407 C C . ARG A 1 190 ? 33.160 8.973 -27.647 1.00 48.41 190 ARG A C 1
ATOM 1409 O O . ARG A 1 190 ? 32.945 8.178 -26.736 1.00 48.41 190 ARG A O 1
ATOM 1416 N N . LEU A 1 191 ? 32.434 9.037 -28.762 1.00 50.91 191 LEU A N 1
ATOM 1417 C CA . LEU A 1 191 ? 31.405 8.060 -29.112 1.00 50.91 191 LEU A CA 1
ATOM 1418 C C . LEU A 1 191 ? 32.088 6.826 -29.706 1.00 50.91 191 LEU A C 1
ATOM 1420 O O . LEU A 1 191 ? 32.802 6.931 -30.704 1.00 50.91 191 LEU A O 1
ATOM 1424 N N . ILE A 1 192 ? 31.891 5.664 -29.088 1.00 55.12 192 ILE A N 1
ATOM 1425 C CA . ILE A 1 192 ? 32.278 4.382 -29.681 1.00 55.12 192 ILE A CA 1
ATOM 1426 C C . ILE A 1 192 ? 30.983 3.648 -30.037 1.00 55.12 192 ILE A C 1
ATOM 1428 O O . ILE A 1 192 ? 30.366 3.062 -29.145 1.00 55.12 192 ILE A O 1
ATOM 1432 N N . PRO A 1 193 ? 30.537 3.688 -31.303 1.00 51.31 193 PRO A N 1
ATOM 1433 C CA . PRO A 1 193 ? 29.442 2.834 -31.743 1.00 51.31 193 PRO A CA 1
ATOM 1434 C C . PRO A 1 193 ? 29.862 1.366 -31.602 1.00 51.31 193 PRO A C 1
ATOM 1436 O O . PRO A 1 193 ? 30.908 0.958 -32.114 1.00 51.31 193 PRO A O 1
ATOM 1439 N N . ARG A 1 194 ? 29.061 0.562 -30.897 1.00 52.75 194 ARG A N 1
ATOM 1440 C CA . ARG A 1 194 ? 29.182 -0.898 -30.943 1.00 52.75 194 ARG A CA 1
ATOM 1441 C C . ARG A 1 194 ? 28.247 -1.419 -32.022 1.00 52.75 194 ARG A C 1
ATOM 1443 O O . ARG A 1 194 ? 27.049 -1.176 -31.980 1.00 52.75 194 ARG A O 1
ATOM 1450 N N . LEU A 1 195 ? 28.836 -2.098 -32.996 1.00 53.78 195 LEU A N 1
ATOM 1451 C CA . LEU A 1 195 ? 28.142 -2.673 -34.139 1.00 53.78 195 LEU A CA 1
ATOM 1452 C C . LEU A 1 195 ? 27.569 -4.034 -33.751 1.00 53.78 195 LEU A C 1
ATOM 1454 O O . LEU A 1 195 ? 28.272 -4.842 -33.140 1.00 53.78 195 LEU A O 1
ATOM 1458 N N . ALA A 1 196 ? 26.322 -4.303 -34.137 1.00 55.47 196 ALA A N 1
ATOM 1459 C CA . ALA A 1 196 ? 25.797 -5.664 -34.129 1.00 55.47 196 ALA A CA 1
ATOM 1460 C C . ALA A 1 196 ? 26.636 -6.555 -35.077 1.00 55.47 196 ALA A C 1
ATOM 1462 O O . ALA A 1 196 ? 27.224 -6.033 -36.036 1.00 55.47 196 ALA A O 1
ATOM 1463 N N . PRO A 1 197 ? 26.711 -7.884 -34.854 1.00 45.25 197 PRO A N 1
ATOM 1464 C CA . PRO A 1 197 ? 27.423 -8.788 -35.754 1.00 45.25 197 PRO A CA 1
ATOM 1465 C C . PRO A 1 197 ? 26.958 -8.594 -37.206 1.00 45.25 197 PRO A C 1
ATOM 1467 O O . PRO A 1 197 ? 25.785 -8.778 -37.517 1.00 45.25 197 PRO A O 1
ATOM 1470 N N . GLY A 1 198 ? 27.875 -8.189 -38.090 1.00 53.62 198 GLY A N 1
ATOM 1471 C CA . GLY A 1 198 ? 27.593 -7.952 -39.512 1.00 53.62 198 GLY A CA 1
ATOM 1472 C C . GLY A 1 198 ? 27.431 -6.486 -39.934 1.00 53.62 198 GLY A C 1
ATOM 1473 O O . GLY A 1 198 ? 27.325 -6.228 -41.131 1.00 53.62 198 GLY A O 1
ATOM 1474 N N . GLN A 1 199 ? 27.466 -5.515 -39.015 1.00 51.31 199 GLN A N 1
ATOM 1475 C CA . GLN A 1 199 ? 27.496 -4.098 -39.394 1.00 51.31 199 GLN A CA 1
ATOM 1476 C C . GLN A 1 199 ? 28.933 -3.581 -39.568 1.00 51.31 199 GLN A C 1
ATOM 1478 O O . GLN A 1 199 ? 29.814 -3.871 -38.762 1.00 51.31 199 GLN A O 1
ATOM 1483 N N . VAL A 1 200 ? 29.166 -2.797 -40.626 1.00 52.00 200 VAL A N 1
ATOM 1484 C CA . VAL A 1 200 ? 30.449 -2.147 -40.944 1.00 52.00 200 VAL A CA 1
ATOM 1485 C C . VAL A 1 200 ? 30.255 -0.634 -40.884 1.00 52.00 200 VAL A C 1
ATOM 1487 O O . VAL A 1 200 ? 29.356 -0.101 -41.529 1.00 52.00 200 VAL A O 1
ATOM 1490 N N . ILE A 1 201 ? 31.103 0.074 -40.133 1.00 50.12 201 ILE A N 1
ATOM 1491 C CA . ILE A 1 201 ? 31.115 1.544 -40.136 1.00 50.12 201 ILE A CA 1
ATOM 1492 C C . ILE A 1 201 ? 31.881 2.011 -41.367 1.00 50.12 201 ILE A C 1
ATOM 1494 O O . ILE A 1 201 ? 33.099 1.855 -41.448 1.00 50.12 201 ILE A O 1
ATOM 1498 N N . THR A 1 202 ? 31.176 2.618 -42.316 1.00 47.03 202 THR A N 1
ATOM 1499 C CA . THR A 1 202 ? 31.803 3.383 -43.393 1.00 47.03 202 THR A CA 1
ATOM 1500 C C . THR A 1 202 ? 31.959 4.823 -42.922 1.00 47.03 202 THR A C 1
ATOM 1502 O O . THR A 1 202 ? 30.990 5.576 -42.863 1.00 47.03 202 THR A O 1
ATOM 1505 N N . TRP A 1 203 ? 33.179 5.220 -42.564 1.00 44.78 203 TRP A N 1
ATOM 1506 C CA . TRP A 1 203 ? 33.479 6.632 -42.345 1.00 44.78 203 TRP A CA 1
ATOM 1507 C C . TRP A 1 203 ? 33.413 7.346 -43.696 1.00 44.78 203 TRP A C 1
ATOM 1509 O O . TRP A 1 203 ? 34.245 7.096 -44.570 1.00 44.78 203 TRP A O 1
ATOM 1519 N N . ALA A 1 204 ? 32.422 8.218 -43.883 1.00 42.53 204 ALA A N 1
ATOM 1520 C CA . ALA A 1 204 ? 32.389 9.131 -45.015 1.00 42.53 204 ALA A CA 1
ATOM 1521 C C . ALA A 1 204 ? 33.531 10.144 -44.846 1.00 42.53 204 ALA A C 1
ATOM 1523 O O . ALA A 1 204 ? 33.375 11.195 -44.231 1.00 42.53 204 ALA A O 1
ATOM 1524 N N . ALA A 1 205 ? 34.717 9.807 -45.351 1.00 40.69 205 ALA A N 1
ATOM 1525 C CA . ALA A 1 205 ? 35.793 10.766 -45.533 1.00 40.69 205 ALA A CA 1
ATOM 1526 C C . ALA A 1 205 ? 35.444 11.668 -46.729 1.00 40.69 205 ALA A C 1
ATOM 1528 O O . ALA A 1 205 ? 36.039 11.565 -47.802 1.00 40.69 205 ALA A O 1
ATOM 1529 N N . GLU A 1 206 ? 34.459 12.553 -46.566 1.00 38.94 206 GLU A N 1
ATOM 1530 C CA . GLU A 1 206 ? 34.303 13.687 -47.471 1.00 38.94 206 GLU A CA 1
ATOM 1531 C C . GLU A 1 206 ? 35.440 14.683 -47.213 1.00 38.94 206 GLU A C 1
ATOM 1533 O O . GLU A 1 206 ? 35.392 15.550 -46.349 1.00 38.94 206 GLU A O 1
ATOM 1538 N N . ARG A 1 207 ? 36.513 14.478 -47.983 1.00 33.31 207 ARG A N 1
ATOM 1539 C CA . ARG A 1 207 ? 37.215 15.521 -48.738 1.00 33.31 207 ARG A CA 1
ATOM 1540 C C . ARG A 1 207 ? 37.540 16.802 -47.942 1.00 33.31 207 ARG A C 1
ATOM 1542 O O . ARG A 1 207 ? 37.005 17.869 -48.216 1.00 33.31 207 ARG A O 1
ATOM 1549 N N . ILE A 1 208 ? 38.520 16.721 -47.039 1.00 34.19 208 ILE A N 1
ATOM 1550 C CA . ILE A 1 208 ? 39.304 17.904 -46.654 1.00 34.19 208 ILE A CA 1
ATOM 1551 C C . ILE A 1 208 ? 40.266 18.189 -47.810 1.00 34.19 208 ILE A C 1
ATOM 1553 O O . ILE A 1 208 ? 41.241 17.464 -48.016 1.00 34.19 208 ILE A O 1
ATOM 1557 N N . GLU A 1 209 ? 39.955 19.215 -48.600 1.00 35.66 209 GLU A N 1
ATOM 1558 C CA . GLU A 1 209 ? 40.853 19.769 -49.610 1.00 35.66 209 GLU A CA 1
ATOM 1559 C C . GLU A 1 209 ? 42.196 20.138 -48.968 1.00 35.66 209 GLU A C 1
ATOM 1561 O O . GLU A 1 209 ? 42.302 21.010 -48.102 1.00 35.66 209 GLU A O 1
ATOM 1566 N N . SER A 1 210 ? 43.244 19.438 -49.396 1.00 31.28 210 SER A N 1
ATOM 1567 C CA . SER A 1 210 ? 44.619 19.767 -49.060 1.00 31.28 210 SER A CA 1
ATOM 1568 C C . SER A 1 210 ? 44.984 21.101 -49.706 1.00 31.28 210 SER A C 1
ATOM 1570 O O . SER A 1 210 ? 45.029 21.216 -50.932 1.00 31.28 210 SER A O 1
ATOM 1572 N N . TRP A 1 211 ? 45.285 22.096 -48.878 1.00 30.73 211 TRP A N 1
ATOM 1573 C CA . TRP A 1 211 ? 45.922 23.339 -49.296 1.00 30.73 211 TRP A CA 1
ATOM 1574 C C . TRP A 1 211 ? 47.192 23.038 -50.113 1.00 30.73 211 TRP A C 1
ATOM 1576 O O . TRP A 1 211 ? 47.972 22.164 -49.718 1.00 30.73 211 TRP A O 1
ATOM 1586 N N . PRO A 1 212 ? 47.449 23.739 -51.232 1.00 34.62 212 PRO A N 1
ATOM 1587 C CA . PRO A 1 212 ? 48.606 23.449 -52.060 1.00 34.62 212 PRO A CA 1
ATOM 1588 C C . PRO A 1 212 ? 49.880 23.883 -51.330 1.00 34.62 212 PRO A C 1
ATOM 1590 O O . PRO A 1 212 ? 50.123 25.068 -51.091 1.00 34.62 212 PRO A O 1
ATOM 1593 N N . THR A 1 213 ? 50.725 22.911 -50.999 1.00 37.06 213 THR A N 1
ATOM 1594 C CA . THR A 1 213 ? 52.099 23.143 -50.555 1.00 37.06 213 THR A CA 1
ATOM 1595 C C . THR A 1 213 ? 52.900 23.719 -51.725 1.00 37.06 213 THR A C 1
ATOM 1597 O O . THR A 1 213 ? 53.363 23.000 -52.608 1.00 37.06 213 THR A O 1
ATOM 1600 N N . ARG A 1 214 ? 53.060 25.050 -51.760 1.00 36.12 214 ARG A N 1
ATOM 1601 C CA . ARG A 1 214 ? 54.030 25.701 -52.653 1.00 36.12 214 ARG A CA 1
ATOM 1602 C C . ARG A 1 214 ? 55.440 25.254 -52.267 1.00 36.12 214 ARG A C 1
ATOM 1604 O O . ARG A 1 214 ? 55.831 25.320 -51.103 1.00 36.12 214 ARG A O 1
ATOM 1611 N N . GLY A 1 215 ? 56.165 24.764 -53.269 1.00 33.22 215 GLY A N 1
ATOM 1612 C CA . GLY A 1 215 ? 57.491 24.178 -53.147 1.00 33.22 215 GLY A CA 1
ATOM 1613 C C . GLY A 1 215 ? 58.538 25.119 -52.551 1.00 33.22 215 GLY A C 1
ATOM 1614 O O . GLY A 1 215 ? 58.499 26.336 -52.721 1.00 33.22 215 GLY A O 1
ATOM 1615 N N . ARG A 1 216 ? 59.502 24.504 -51.862 1.00 36.72 216 ARG A N 1
ATOM 1616 C CA . ARG A 1 216 ? 60.747 25.135 -51.423 1.00 36.72 216 ARG A CA 1
ATOM 1617 C C . ARG A 1 216 ? 61.611 25.462 -52.643 1.00 36.72 216 ARG A C 1
ATOM 1619 O O . ARG A 1 216 ? 61.852 24.576 -53.458 1.00 36.72 216 ARG A O 1
ATOM 1626 N N . SER A 1 217 ? 62.179 26.664 -52.695 1.00 33.81 217 SER A N 1
ATOM 1627 C CA . SER A 1 217 ? 63.416 26.918 -53.443 1.00 33.81 217 SER A CA 1
ATOM 1628 C C . SER A 1 217 ? 64.176 28.122 -52.882 1.00 33.81 217 SER A C 1
ATOM 1630 O O . SER A 1 217 ? 63.590 29.194 -52.753 1.00 33.81 217 SER A O 1
ATOM 1632 N N . ALA A 1 218 ? 65.482 27.914 -52.665 1.00 35.56 218 ALA A N 1
ATOM 1633 C CA . ALA A 1 218 ? 66.542 28.874 -52.321 1.00 35.56 218 ALA A CA 1
ATOM 1634 C C . ALA A 1 218 ? 66.451 29.475 -50.898 1.00 35.56 218 ALA A C 1
ATOM 1636 O O . ALA A 1 218 ? 65.395 29.910 -50.464 1.00 35.56 218 ALA A O 1
ATOM 1637 N N . TRP A 1 219 ? 67.507 29.481 -50.078 1.00 31.91 219 TRP A N 1
ATOM 1638 C CA . TRP A 1 219 ? 68.865 29.923 -50.402 1.00 31.91 219 TRP A CA 1
ATOM 1639 C C . TRP A 1 219 ? 69.954 29.199 -49.589 1.00 31.91 219 TRP A C 1
ATOM 1641 O O . TRP A 1 219 ? 69.858 29.077 -48.372 1.00 31.91 219 TRP A O 1
ATOM 1651 N N . GLN A 1 220 ? 71.014 28.777 -50.288 1.00 36.12 220 GLN A N 1
ATOM 1652 C CA . GLN A 1 220 ? 72.373 28.644 -49.758 1.00 36.12 220 GLN A CA 1
ATOM 1653 C C . GLN A 1 220 ? 73.140 29.933 -50.089 1.00 36.12 220 GLN A C 1
ATOM 1655 O O . GLN A 1 220 ? 73.395 30.191 -51.268 1.00 36.12 220 GLN A O 1
ATOM 1660 N N . ARG A 1 221 ? 73.510 30.708 -49.069 1.00 36.88 221 ARG A N 1
ATOM 1661 C CA . ARG A 1 221 ? 74.873 31.176 -48.754 1.00 36.88 221 ARG A CA 1
ATOM 1662 C C . ARG A 1 221 ? 74.831 32.135 -47.573 1.00 36.88 221 ARG A C 1
ATOM 1664 O O . ARG A 1 221 ? 73.929 32.997 -47.565 1.00 36.88 221 ARG A O 1
#

Secondary structure (DSSP, 8-state):
-EEHHHHHHTT-SSHHHHHHT-TTB-S-B-S--TT-STTTT---B--BTTS-TTSEEEEETTEEPPPSEE-TT--EE---TTTS-GGGEEEEEEE-SSHHHHHGGG-SSEEEEEEEPSS--EEEEEEEEE--TTT--S-EEEEEEEEEEEETTEEEEEEEEEEEE----TTTTTTTTT---EEESSSSPEEEPPPPTT---------------PPP-----